Protein AF-Q6VFG9-F1 (afdb_monomer_lite)

Radius of gyration: 22.44 Å; chains: 1; bounding box: 51×30×88 Å

Foldseek 3Di:
DVVVCQDLVNDDDPSNVVVCVLQVVCPDPVLVVLLVVQLVVLVVVQVVLVQVPADPVSDDDDDVVVSVLQSVQQSCCCAALVDHDRCSVVVPDPSSVLSCVVPDLDDPLVVLVVCCVPPVPVCVVVVDDSHDPVSVVVVVCSLVVSLVVCVVVVDDGSHNSNSSVVSVVVVVVVVVVVVVVVVVPDDDDDDD

Secondary structure (DSSP, 8-state):
-TTGGGSGGG--HHHHHHHHHHHGGGGSHHHHHHHHHHHHHHHHHHHHHHHHT--TTS-----HHHHHHHHHHHHHHHHHH-----TTTSTT-HHHHHHHHHH--SHHHHHHHHHHHH-HHHHHHTT--SS-HHHHHHHHHHHHHHHHHHHHHT---SSHHHHHHHHHHHHHHHHHHHHHHHHH--------

Organism: Anopheles gambiae (NCBI:txid7165)

Sequence (192 aa):
DPLFGRALFAMRDTRWRNMRTILSPAFTGIKMRLMFGLITSYCDGAVRTIRSELGADGTAELEMKELFRRFGNDIVATCAFGIEINSFRDRANAFFTLGKELTNLDGVQGLKFLAFSSFPRVMRALRLRLFSAKMTSFFRHVVMDTITQREQRGIVRHDMINLLMQARKQELRFDENENIETNGGGSQKRSV

Structure (mmCIF, N/CA/C/O backbone):
data_AF-Q6VFG9-F1
#
_entry.id   AF-Q6VFG9-F1
#
loop_
_atom_site.group_PDB
_atom_site.id
_atom_site.type_symbol
_atom_site.label_atom_id
_atom_site.label_alt_id
_atom_site.label_comp_id
_atom_site.label_asym_id
_atom_site.label_entity_id
_atom_site.label_seq_id
_atom_site.pdbx_PDB_ins_code
_atom_site.Cartn_x
_atom_site.Cartn_y
_atom_site.Cartn_z
_atom_site.occupancy
_atom_site.B_iso_or_equiv
_atom_site.auth_seq_id
_atom_site.auth_comp_id
_atom_site.auth_asym_id
_atom_site.auth_atom_id
_atom_site.pdbx_PDB_model_num
ATOM 1 N N . ASP A 1 1 ? -20.858 -6.479 1.747 1.00 70.56 1 ASP A N 1
ATOM 2 C CA . ASP A 1 1 ? -19.595 -7.205 1.954 1.00 70.56 1 ASP A CA 1
ATOM 3 C C . ASP A 1 1 ? -19.045 -6.921 3.361 1.00 70.56 1 ASP A C 1
ATOM 5 O O . ASP A 1 1 ? -19.015 -5.748 3.737 1.00 70.56 1 ASP A O 1
ATOM 9 N N . PRO A 1 2 ? -18.699 -7.948 4.166 1.00 75.00 2 PRO A N 1
ATOM 10 C CA . PRO A 1 2 ? -18.237 -7.774 5.549 1.00 75.00 2 PRO A CA 1
ATOM 11 C C . PRO A 1 2 ? -16.910 -7.020 5.699 1.00 75.00 2 PRO A C 1
ATOM 13 O O . PRO A 1 2 ? -16.721 -6.358 6.718 1.00 75.00 2 PRO A O 1
ATOM 16 N N . LEU A 1 3 ? -16.008 -7.109 4.715 1.00 79.88 3 LEU A N 1
ATOM 17 C CA . LEU A 1 3 ? -14.736 -6.387 4.737 1.00 79.88 3 LEU A CA 1
ATOM 18 C C . LEU 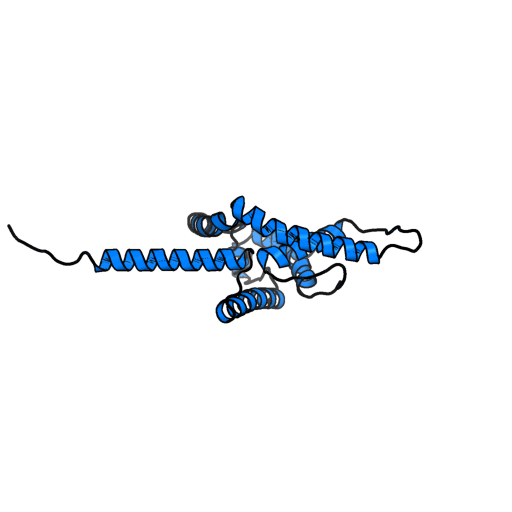A 1 3 ? -14.937 -4.938 4.312 1.00 79.88 3 LEU A C 1
ATOM 20 O O . LEU A 1 3 ? -14.549 -4.027 5.038 1.00 79.88 3 LEU A O 1
ATOM 24 N N . PHE A 1 4 ? -15.614 -4.718 3.181 1.00 80.00 4 PHE A N 1
ATOM 25 C CA . PHE A 1 4 ? -15.843 -3.368 2.661 1.00 80.00 4 PHE A CA 1
ATOM 26 C C . PHE A 1 4 ? -16.600 -2.481 3.656 1.00 80.00 4 PHE A C 1
ATOM 28 O O . PHE A 1 4 ? -16.197 -1.355 3.912 1.00 80.00 4 PHE A O 1
ATOM 35 N N . GLY A 1 5 ? -17.654 -3.002 4.297 1.00 79.31 5 GLY A N 1
ATOM 36 C CA . GLY A 1 5 ? -18.443 -2.242 5.277 1.00 79.31 5 GLY A CA 1
ATOM 37 C C . GLY A 1 5 ? -17.716 -1.927 6.593 1.00 79.31 5 GLY A C 1
ATOM 38 O O . GLY A 1 5 ? -18.258 -1.208 7.433 1.00 79.31 5 GLY A O 1
ATOM 39 N N . ARG A 1 6 ? -16.518 -2.485 6.802 1.00 83.12 6 ARG A N 1
ATOM 40 C CA . ARG A 1 6 ? -15.625 -2.182 7.932 1.00 83.12 6 ARG A CA 1
ATOM 41 C C . ARG A 1 6 ? -14.413 -1.350 7.510 1.00 83.12 6 ARG A C 1
ATOM 43 O O . ARG A 1 6 ? -13.590 -1.037 8.361 1.00 83.12 6 ARG A O 1
ATOM 50 N N . ALA A 1 7 ? -14.289 -0.993 6.233 1.00 84.94 7 ALA A N 1
ATOM 51 C CA . ALA A 1 7 ? -13.253 -0.080 5.777 1.00 84.94 7 ALA A CA 1
ATOM 52 C C . ALA A 1 7 ? -13.565 1.350 6.240 1.00 84.94 7 ALA A C 1
ATOM 54 O O . ALA A 1 7 ? -14.729 1.755 6.266 1.00 84.94 7 ALA A O 1
ATOM 55 N N . LEU A 1 8 ? -12.531 2.124 6.594 1.00 85.56 8 LEU A N 1
ATOM 56 C CA . LEU A 1 8 ? -12.697 3.459 7.184 1.00 85.56 8 LEU A CA 1
ATOM 57 C C . LEU A 1 8 ? -13.582 4.374 6.327 1.00 85.56 8 LEU A C 1
ATOM 59 O O . LEU A 1 8 ? -14.466 5.026 6.859 1.00 85.56 8 LEU A O 1
ATOM 63 N N . PHE A 1 9 ? -13.411 4.371 5.007 1.00 83.50 9 PHE A N 1
ATOM 64 C CA . PHE A 1 9 ? -14.182 5.223 4.096 1.00 83.50 9 PHE A CA 1
ATOM 65 C C . PHE A 1 9 ? -15.664 4.820 3.953 1.00 83.50 9 PHE A C 1
ATOM 67 O O . PHE A 1 9 ? -16.473 5.628 3.511 1.00 83.50 9 PHE A O 1
ATOM 74 N N . ALA A 1 10 ? -16.032 3.584 4.310 1.00 83.06 10 ALA A N 1
ATOM 75 C CA . ALA A 1 10 ? -17.414 3.097 4.262 1.00 83.06 10 ALA A CA 1
ATOM 76 C C . ALA A 1 10 ? -18.121 3.172 5.629 1.00 83.06 10 ALA A C 1
ATOM 78 O O . ALA A 1 10 ? -19.343 3.017 5.706 1.00 83.06 10 ALA A O 1
ATOM 79 N N . MET A 1 11 ? -17.363 3.375 6.712 1.00 86.31 11 MET A N 1
ATOM 80 C CA . MET A 1 11 ? -17.904 3.536 8.060 1.00 86.31 11 MET A CA 1
ATOM 81 C C . MET A 1 11 ? -18.560 4.907 8.243 1.00 86.31 11 MET A C 1
ATOM 83 O O . MET A 1 11 ? -18.230 5.875 7.563 1.00 86.31 11 MET A O 1
ATOM 87 N N . ARG A 1 12 ? -19.502 4.982 9.187 1.00 85.12 12 ARG A N 1
ATOM 88 C CA . ARG A 1 12 ? -20.237 6.203 9.538 1.00 85.12 12 ARG A CA 1
ATOM 89 C C . ARG A 1 12 ? -20.172 6.459 11.043 1.00 85.12 12 ARG A C 1
ATOM 91 O O . ARG A 1 12 ? -19.872 5.547 11.821 1.00 85.12 12 ARG A O 1
ATOM 98 N N . ASP A 1 13 ? -20.447 7.703 11.417 1.00 90.06 13 ASP A N 1
ATOM 99 C CA . ASP A 1 13 ? -20.705 8.144 12.789 1.00 90.06 13 ASP A CA 1
ATOM 100 C C . ASP A 1 13 ? -19.570 7.817 13.782 1.00 90.06 13 ASP A C 1
ATOM 102 O O . ASP A 1 13 ? -18.386 8.029 13.503 1.00 90.06 13 ASP A O 1
ATOM 106 N N . THR A 1 14 ? -19.924 7.314 14.966 1.00 88.19 14 THR A N 1
ATOM 107 C CA . THR A 1 14 ? -19.000 6.964 16.055 1.00 88.19 14 THR A CA 1
ATOM 108 C C . THR A 1 14 ? -17.988 5.901 15.648 1.00 88.19 14 THR A C 1
ATOM 110 O O . THR A 1 14 ? -16.816 6.007 15.992 1.00 88.19 14 THR A O 1
ATOM 113 N N . ARG A 1 15 ? -18.387 4.911 14.842 1.00 85.31 15 ARG A N 1
ATOM 114 C CA . ARG A 1 15 ? -17.471 3.861 14.366 1.00 85.31 15 ARG A CA 1
ATOM 115 C C . ARG A 1 15 ? -16.366 4.426 13.479 1.00 85.31 15 ARG A C 1
ATOM 117 O O . ARG A 1 15 ? -15.210 4.035 13.621 1.00 85.31 15 ARG A O 1
ATOM 124 N N . TRP A 1 16 ? -16.720 5.351 12.587 1.00 90.81 16 TRP A N 1
ATOM 125 C CA . TRP A 1 16 ? -15.738 6.074 11.781 1.00 90.81 16 TRP A CA 1
ATOM 126 C C . TRP A 1 16 ? -14.815 6.915 12.661 1.00 90.81 16 TRP A C 1
ATOM 128 O O . TRP A 1 16 ? -13.599 6.858 12.488 1.00 90.81 16 TRP A O 1
ATOM 138 N N . ARG A 1 17 ? -15.385 7.652 13.625 1.00 87.44 17 ARG A N 1
ATOM 139 C CA . ARG A 1 17 ? -14.624 8.509 14.540 1.00 87.44 17 ARG A CA 1
ATOM 140 C C . ARG A 1 17 ? -13.587 7.704 15.319 1.00 87.44 17 ARG A C 1
ATOM 142 O O . ARG A 1 17 ? -12.416 8.057 15.278 1.00 87.44 17 ARG A O 1
ATOM 149 N N . ASN A 1 18 ? -13.996 6.596 15.935 1.00 85.19 18 ASN A N 1
ATOM 150 C CA . ASN A 1 18 ? -13.110 5.744 16.727 1.00 85.19 18 ASN A CA 1
ATOM 151 C C . ASN A 1 18 ? -11.976 5.177 15.865 1.00 85.19 18 ASN A C 1
ATOM 153 O O . ASN A 1 18 ? -10.806 5.355 16.186 1.00 85.19 18 ASN A O 1
ATOM 157 N N . MET A 1 19 ? -12.302 4.586 14.710 1.00 84.12 19 MET A N 1
ATOM 158 C CA . MET A 1 19 ? -11.280 4.040 13.812 1.00 84.12 19 MET A CA 1
ATOM 159 C C . MET A 1 19 ? -10.325 5.124 13.288 1.00 84.12 19 MET A C 1
ATOM 161 O O . MET A 1 19 ? -9.122 4.895 13.159 1.00 84.12 19 MET A O 1
ATOM 165 N N . ARG A 1 20 ? -10.837 6.326 12.996 1.00 87.25 20 ARG A N 1
ATOM 166 C CA . ARG A 1 20 ? -10.008 7.458 12.577 1.00 87.25 20 ARG A CA 1
ATOM 167 C C . ARG A 1 20 ? -9.047 7.886 13.683 1.00 87.25 20 ARG A C 1
ATOM 169 O O . ARG A 1 20 ? -7.890 8.155 13.370 1.00 87.25 20 ARG A O 1
ATOM 176 N N . THR A 1 21 ? -9.492 7.950 14.935 1.00 84.00 21 THR A N 1
ATOM 177 C CA . THR A 1 21 ? -8.631 8.290 16.078 1.00 84.00 21 THR A CA 1
ATOM 178 C C . THR A 1 21 ? -7.469 7.305 16.208 1.00 84.00 21 THR A C 1
ATOM 180 O O . THR A 1 21 ? -6.336 7.738 16.380 1.00 84.00 21 THR A O 1
ATOM 183 N N . ILE A 1 22 ? -7.720 6.008 16.008 1.00 80.50 22 ILE A N 1
ATOM 184 C CA . ILE A 1 22 ? -6.693 4.952 16.059 1.00 80.50 22 ILE A CA 1
ATOM 185 C C . ILE A 1 22 ? -5.676 5.087 14.919 1.00 80.50 22 ILE A C 1
ATOM 187 O O . ILE A 1 22 ? -4.474 4.922 15.118 1.00 80.50 22 ILE A O 1
ATOM 191 N N . LEU A 1 23 ? -6.146 5.386 13.705 1.00 81.50 23 LEU A N 1
ATOM 192 C CA . LEU A 1 23 ? -5.294 5.448 12.514 1.00 81.50 23 LEU A CA 1
ATOM 193 C C . LEU A 1 23 ? -4.531 6.769 12.368 1.00 81.50 23 LEU A C 1
ATOM 195 O O . LEU A 1 23 ? -3.441 6.778 11.800 1.00 81.50 23 LEU A O 1
ATOM 199 N N . SER A 1 24 ? -5.071 7.886 12.860 1.00 83.94 24 SER A N 1
ATOM 200 C CA . SER A 1 24 ? -4.484 9.222 12.649 1.00 83.94 24 SER A CA 1
ATOM 201 C C . SER A 1 24 ? -3.022 9.346 13.122 1.00 83.94 24 SER A C 1
ATOM 203 O O . SER A 1 24 ? -2.220 9.910 12.373 1.00 83.94 24 SER A O 1
ATOM 205 N N . PRO A 1 25 ? -2.609 8.780 14.278 1.00 78.94 25 PRO A N 1
ATOM 206 C CA . PRO A 1 25 ? -1.214 8.796 14.721 1.00 78.94 25 PRO A CA 1
ATOM 207 C C . PRO A 1 25 ? -0.229 8.160 13.730 1.00 78.94 25 PRO A C 1
ATOM 209 O O . PRO A 1 25 ? 0.933 8.576 13.664 1.00 78.94 25 PRO A O 1
ATOM 212 N N . ALA A 1 26 ? -0.684 7.188 12.929 1.00 77.69 26 ALA A N 1
ATOM 213 C CA . ALA A 1 26 ? 0.147 6.524 11.928 1.00 77.69 26 ALA A CA 1
ATOM 214 C C . ALA A 1 26 ? 0.499 7.438 10.738 1.00 77.69 26 ALA A C 1
ATOM 216 O O . ALA A 1 26 ? 1.531 7.235 10.105 1.00 77.69 26 ALA A O 1
ATOM 217 N N . PHE A 1 27 ? -0.304 8.475 10.479 1.00 81.56 27 PHE A N 1
ATOM 218 C CA . PHE A 1 27 ? -0.145 9.398 9.348 1.00 81.56 27 PHE A CA 1
ATOM 219 C C . PHE A 1 27 ? 0.394 10.780 9.752 1.00 81.56 27 PHE A C 1
ATOM 221 O O . PHE A 1 27 ? 0.293 11.744 8.995 1.00 81.56 27 PHE A O 1
ATOM 228 N N . THR A 1 28 ? 0.985 10.909 10.943 1.00 87.06 28 THR A N 1
ATOM 229 C CA . THR A 1 28 ? 1.656 12.157 11.348 1.00 87.06 28 THR A CA 1
ATOM 230 C C . THR A 1 28 ? 2.896 12.423 10.491 1.00 87.06 28 THR A C 1
ATOM 232 O O . THR A 1 28 ? 3.547 11.491 10.017 1.00 87.06 28 THR A O 1
ATOM 235 N N . GLY A 1 29 ? 3.284 13.694 1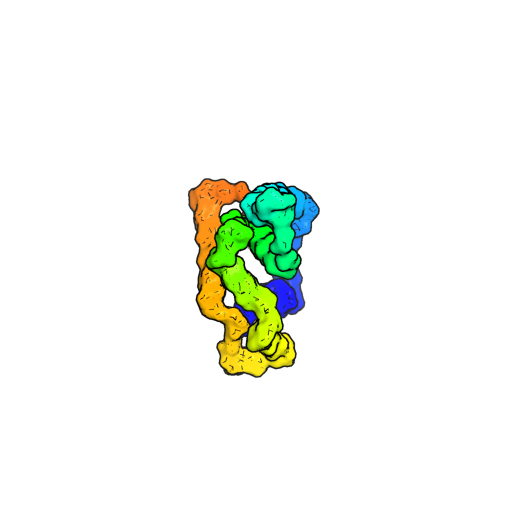0.332 1.00 88.00 29 GLY A N 1
ATOM 236 C CA . GLY A 1 29 ? 4.427 14.074 9.488 1.00 88.00 29 GLY A CA 1
ATOM 237 C C . GLY A 1 29 ? 5.738 13.363 9.854 1.00 88.00 29 GLY A C 1
ATOM 238 O O . GLY A 1 29 ? 6.500 12.973 8.973 1.00 88.00 29 GLY A O 1
ATOM 239 N N . ILE A 1 30 ? 5.972 13.106 11.147 1.00 86.75 30 ILE A N 1
ATOM 240 C CA . ILE A 1 30 ? 7.139 12.342 11.613 1.00 86.75 30 ILE A CA 1
ATOM 241 C C . ILE A 1 30 ? 7.073 10.890 11.123 1.00 86.75 30 ILE A C 1
ATOM 243 O O . ILE A 1 30 ? 8.065 10.382 10.605 1.00 86.75 30 ILE A O 1
ATOM 247 N N . LYS A 1 31 ? 5.922 10.219 11.257 1.00 85.75 31 LYS A N 1
ATOM 248 C CA . LYS A 1 31 ? 5.758 8.827 10.810 1.00 85.75 31 LYS A CA 1
ATOM 249 C C . LYS A 1 31 ? 5.832 8.712 9.287 1.00 85.75 31 LYS A C 1
ATOM 251 O O . LYS A 1 31 ? 6.522 7.827 8.791 1.00 85.75 31 LYS A O 1
ATOM 256 N N . MET A 1 32 ? 5.243 9.662 8.561 1.00 88.69 32 MET A N 1
ATOM 257 C CA . MET A 1 32 ? 5.359 9.745 7.100 1.00 88.69 32 MET A CA 1
ATOM 258 C C . MET A 1 32 ? 6.812 9.918 6.646 1.00 88.69 32 MET A C 1
ATOM 260 O O . MET A 1 32 ? 7.241 9.262 5.701 1.00 88.69 32 MET A O 1
ATOM 264 N N . ARG A 1 33 ? 7.609 10.730 7.352 1.00 88.19 33 ARG A N 1
ATOM 265 C CA . ARG A 1 33 ? 9.045 10.872 7.071 1.00 88.19 33 ARG A CA 1
ATOM 266 C C . ARG A 1 33 ? 9.829 9.582 7.325 1.00 88.19 33 ARG A C 1
ATOM 268 O O . ARG A 1 33 ? 10.763 9.299 6.586 1.00 88.19 33 ARG A O 1
ATOM 275 N N . LEU A 1 34 ? 9.455 8.783 8.325 1.00 85.50 34 LEU A N 1
ATOM 276 C CA . LEU A 1 34 ? 10.066 7.461 8.524 1.00 85.50 34 LEU A CA 1
ATOM 277 C C . LEU A 1 34 ? 9.715 6.503 7.374 1.00 85.50 34 LEU A C 1
ATOM 279 O O . LEU A 1 34 ? 10.584 5.787 6.884 1.00 85.50 34 LEU A O 1
ATOM 283 N N . MET A 1 35 ? 8.464 6.531 6.904 1.00 87.81 35 MET A N 1
ATOM 284 C CA . MET A 1 35 ? 8.020 5.730 5.757 1.00 87.81 35 MET A CA 1
ATOM 285 C C . MET A 1 35 ? 8.678 6.171 4.443 1.00 87.81 35 MET A C 1
ATOM 287 O O . MET A 1 35 ? 8.891 5.337 3.567 1.00 87.81 35 MET A O 1
ATOM 291 N N . PHE A 1 36 ? 9.050 7.448 4.312 1.00 90.56 36 PHE A N 1
ATOM 292 C CA . PHE A 1 36 ? 9.734 7.978 3.131 1.00 90.56 36 PHE A CA 1
ATOM 293 C C . PHE A 1 36 ? 11.031 7.224 2.810 1.00 90.56 36 PHE A C 1
ATOM 295 O O . PHE A 1 36 ? 11.300 6.964 1.643 1.00 90.56 36 PHE A O 1
ATOM 302 N N . GLY A 1 37 ? 11.788 6.781 3.822 1.00 89.94 37 GLY A N 1
ATOM 303 C CA . GLY A 1 37 ? 12.985 5.962 3.599 1.00 89.94 37 GLY A CA 1
ATOM 304 C C . GLY A 1 37 ? 12.684 4.650 2.863 1.00 89.94 37 GLY A C 1
ATOM 305 O O . GLY A 1 37 ? 13.442 4.247 1.981 1.00 89.94 37 GLY A O 1
ATOM 306 N N . LEU A 1 38 ? 11.541 4.023 3.162 1.00 89.88 38 LEU A N 1
ATOM 307 C CA . LEU A 1 38 ? 11.086 2.816 2.468 1.00 89.88 38 LEU A CA 1
ATOM 308 C C . LEU A 1 38 ? 10.711 3.110 1.010 1.00 89.88 38 LEU A C 1
ATOM 310 O O . LEU A 1 38 ? 11.037 2.327 0.120 1.00 89.88 38 LEU A O 1
ATOM 314 N N . ILE A 1 39 ? 10.054 4.248 0.770 1.00 91.69 39 ILE A N 1
ATOM 315 C CA . ILE A 1 39 ? 9.659 4.688 -0.574 1.00 91.69 39 ILE A CA 1
ATOM 316 C C . ILE A 1 39 ? 10.901 4.946 -1.426 1.00 91.69 39 ILE A C 1
ATOM 318 O O . ILE A 1 39 ? 10.994 4.421 -2.530 1.00 91.69 39 ILE A O 1
ATOM 322 N N . THR A 1 40 ? 11.878 5.693 -0.910 1.00 92.38 40 THR A N 1
ATOM 323 C CA . THR A 1 40 ? 13.121 5.996 -1.634 1.00 92.38 40 THR A CA 1
ATOM 324 C C . THR A 1 40 ? 13.898 4.727 -1.971 1.00 92.38 40 THR A C 1
ATOM 326 O O . THR A 1 40 ? 14.295 4.543 -3.118 1.00 92.38 40 THR A O 1
ATOM 329 N N . SER A 1 41 ? 14.037 3.807 -1.011 1.00 90.06 41 SER A N 1
ATOM 330 C CA . SER A 1 41 ? 14.705 2.522 -1.245 1.00 90.06 41 SER A CA 1
ATOM 331 C C . SER A 1 41 ? 14.027 1.706 -2.353 1.00 90.06 41 SER A C 1
ATOM 333 O O . SER A 1 41 ? 14.703 1.154 -3.227 1.00 90.06 41 SER A O 1
ATOM 335 N N . TYR A 1 42 ? 12.690 1.680 -2.365 1.00 91.44 42 TYR A N 1
ATOM 336 C CA . TYR A 1 42 ? 11.931 1.062 -3.447 1.00 91.44 42 TYR A CA 1
ATOM 337 C C . TYR A 1 42 ? 12.164 1.773 -4.788 1.00 91.44 42 TYR A C 1
ATOM 339 O O . TYR A 1 42 ? 12.454 1.104 -5.781 1.00 91.44 42 TYR A O 1
ATOM 347 N N . CYS A 1 43 ? 12.096 3.109 -4.825 1.00 91.94 43 CYS A N 1
ATOM 348 C CA . CYS A 1 43 ? 12.338 3.902 -6.031 1.00 91.94 43 CYS A CA 1
ATOM 349 C C . CYS A 1 43 ? 13.711 3.599 -6.646 1.00 91.94 43 CYS A C 1
ATOM 351 O O . CYS A 1 43 ? 13.796 3.376 -7.852 1.00 91.94 43 CYS A O 1
ATOM 353 N N . ASP A 1 44 ? 14.766 3.500 -5.835 1.00 91.88 44 ASP A N 1
ATOM 354 C CA . ASP A 1 44 ? 16.108 3.151 -6.315 1.00 91.88 44 ASP A CA 1
ATOM 355 C C . ASP A 1 44 ? 16.149 1.746 -6.941 1.00 91.88 44 ASP A C 1
ATOM 357 O O . ASP A 1 44 ? 16.824 1.504 -7.946 1.00 91.88 44 ASP A O 1
ATOM 361 N N . GLY A 1 45 ? 15.427 0.782 -6.361 1.00 90.06 45 GLY A N 1
ATOM 362 C CA . GLY A 1 45 ? 15.257 -0.558 -6.930 1.00 90.06 45 GLY A CA 1
ATOM 363 C C . GLY A 1 45 ? 14.472 -0.556 -8.247 1.00 90.06 45 GLY A C 1
ATOM 364 O O . GLY A 1 45 ? 14.891 -1.188 -9.222 1.00 90.06 45 GLY A O 1
ATOM 365 N N . ALA A 1 46 ? 13.366 0.185 -8.294 1.00 90.12 46 ALA A N 1
ATOM 366 C CA . ALA A 1 46 ? 12.510 0.313 -9.468 1.00 90.12 46 ALA A CA 1
ATOM 367 C C . ALA A 1 46 ? 13.254 0.975 -10.635 1.00 90.12 46 ALA A C 1
ATOM 369 O O . ALA A 1 46 ? 13.287 0.417 -11.728 1.00 90.12 46 ALA A O 1
ATOM 370 N N . VAL A 1 47 ? 13.939 2.098 -10.394 1.00 91.25 47 VAL A N 1
ATOM 371 C CA . VAL A 1 47 ? 14.731 2.804 -11.414 1.00 91.25 47 VAL A CA 1
ATOM 372 C C . VAL A 1 47 ? 15.841 1.914 -11.964 1.00 91.25 47 VAL A C 1
ATOM 374 O O . VAL A 1 47 ? 16.036 1.873 -13.176 1.00 91.25 47 VAL A O 1
ATOM 377 N N . ARG A 1 48 ? 16.547 1.159 -11.111 1.00 91.44 48 ARG A N 1
ATOM 378 C CA . ARG A 1 48 ? 17.555 0.188 -11.574 1.00 91.44 48 ARG A CA 1
ATOM 379 C C . ARG A 1 48 ? 16.951 -0.890 -12.471 1.00 91.44 48 ARG A C 1
ATOM 381 O O . ARG A 1 48 ? 17.545 -1.221 -13.490 1.00 91.44 48 ARG A O 1
ATOM 388 N N . THR A 1 49 ? 15.774 -1.397 -12.113 1.00 89.56 49 THR A N 1
ATOM 389 C CA . THR A 1 49 ? 15.077 -2.429 -12.896 1.00 89.56 49 THR A CA 1
ATOM 390 C C . THR A 1 49 ? 14.633 -1.879 -14.251 1.00 89.56 49 THR A C 1
ATOM 392 O O . THR A 1 49 ? 14.927 -2.476 -15.278 1.00 89.56 49 THR A O 1
ATOM 395 N N . ILE A 1 50 ? 14.018 -0.696 -14.274 1.00 89.19 50 ILE A N 1
ATOM 396 C CA . ILE A 1 50 ? 13.586 -0.042 -15.517 1.00 89.19 50 ILE A CA 1
ATOM 397 C C . ILE A 1 50 ? 14.792 0.254 -16.417 1.00 89.19 50 ILE A C 1
ATOM 399 O O . ILE A 1 50 ? 14.749 -0.015 -17.611 1.00 89.19 50 ILE A O 1
ATOM 403 N N . ARG A 1 51 ? 15.904 0.740 -15.847 1.00 89.69 51 ARG A N 1
ATOM 404 C CA . ARG A 1 51 ? 17.144 0.970 -16.604 1.00 89.69 51 ARG A CA 1
ATOM 405 C C . ARG A 1 51 ? 17.729 -0.310 -17.195 1.00 89.69 51 ARG A C 1
ATOM 407 O O . ARG A 1 51 ? 18.320 -0.252 -18.263 1.00 89.69 51 ARG A O 1
ATOM 414 N N . SER A 1 52 ? 17.574 -1.451 -16.523 1.00 88.38 52 SER A N 1
ATOM 415 C CA . SER A 1 52 ? 18.039 -2.737 -17.058 1.00 88.38 52 SER A CA 1
ATOM 416 C C . SER A 1 52 ? 17.199 -3.260 -18.227 1.00 88.38 52 SER A C 1
ATOM 418 O O . SER A 1 52 ? 17.650 -4.156 -18.929 1.00 88.38 52 SER A O 1
ATOM 420 N N . GLU A 1 53 ? 16.009 -2.695 -18.450 1.00 85.19 53 GLU A N 1
ATOM 421 C CA . GLU A 1 53 ? 15.129 -3.029 -19.577 1.00 85.19 53 GLU A CA 1
ATOM 422 C C . GLU A 1 53 ? 15.285 -2.055 -20.765 1.00 85.19 53 GLU A C 1
ATOM 424 O O . GLU A 1 53 ? 14.535 -2.156 -21.734 1.00 85.19 53 GLU A O 1
ATOM 429 N N . LEU A 1 54 ? 16.241 -1.114 -20.712 1.00 88.06 54 LEU A N 1
ATOM 430 C CA . LEU A 1 54 ? 16.534 -0.210 -21.829 1.00 88.06 54 LEU A CA 1
ATOM 431 C C . LEU A 1 54 ? 17.068 -0.988 -23.043 1.00 88.06 54 LEU A C 1
ATOM 433 O O . LEU A 1 54 ? 17.859 -1.922 -22.901 1.00 88.06 54 LEU A O 1
ATOM 437 N N . GLY A 1 55 ? 16.647 -0.575 -24.238 1.00 85.12 55 GLY A N 1
ATOM 438 C CA . GLY A 1 55 ? 17.133 -1.097 -25.511 1.00 85.12 55 GLY A CA 1
ATOM 439 C C . GLY A 1 55 ? 18.603 -0.762 -25.776 1.00 85.12 55 GLY A C 1
ATOM 440 O O . GLY A 1 55 ? 19.246 -0.017 -25.036 1.00 85.12 55 GLY A O 1
ATOM 441 N N . ALA A 1 56 ? 19.148 -1.309 -26.866 1.00 82.38 56 ALA A N 1
ATOM 442 C CA . ALA A 1 56 ? 20.547 -1.103 -27.261 1.00 82.38 56 ALA A CA 1
ATOM 443 C C . ALA A 1 56 ? 20.893 0.371 -27.560 1.00 82.38 56 ALA A C 1
ATOM 445 O O . ALA A 1 56 ? 22.046 0.775 -27.446 1.00 82.38 56 ALA A O 1
ATOM 446 N N . ASP A 1 57 ? 19.891 1.167 -27.921 1.00 88.50 57 ASP A N 1
ATOM 447 C CA . ASP A 1 57 ? 19.947 2.614 -28.137 1.00 88.50 57 ASP A CA 1
ATOM 448 C C . ASP A 1 57 ? 19.770 3.429 -26.840 1.00 88.50 57 ASP A C 1
ATOM 450 O O . ASP A 1 57 ? 19.803 4.659 -26.863 1.00 88.50 57 ASP A O 1
ATOM 454 N N . GLY A 1 58 ? 19.584 2.758 -25.700 1.00 87.38 58 GLY A N 1
ATOM 455 C CA . GLY A 1 58 ? 19.345 3.389 -24.409 1.00 87.38 58 GLY A CA 1
ATOM 456 C C . GLY A 1 58 ? 17.931 3.943 -24.244 1.00 87.38 58 GLY A C 1
ATOM 457 O O . GLY A 1 58 ? 17.723 4.763 -23.347 1.00 87.38 58 GLY A O 1
ATOM 458 N N . THR A 1 59 ? 16.964 3.524 -25.070 1.00 87.75 59 THR A N 1
ATOM 459 C CA . THR A 1 59 ? 15.563 3.958 -24.966 1.00 87.75 59 THR A CA 1
ATOM 460 C C . THR A 1 59 ? 14.632 2.804 -24.585 1.00 87.75 59 THR A C 1
ATOM 462 O O . THR A 1 59 ? 14.959 1.630 -24.748 1.00 87.75 59 THR A O 1
ATOM 465 N N . ALA A 1 60 ? 13.476 3.124 -24.003 1.00 86.44 60 ALA A N 1
ATOM 466 C CA . ALA A 1 60 ? 12.406 2.162 -23.753 1.00 86.44 60 ALA A CA 1
ATOM 467 C C . ALA A 1 60 ? 11.050 2.861 -23.840 1.00 86.44 60 ALA A C 1
ATOM 469 O O . ALA A 1 60 ? 10.868 3.955 -23.302 1.00 86.44 60 ALA A O 1
ATOM 470 N N . GLU A 1 61 ? 10.087 2.206 -24.481 1.00 88.69 61 GLU A N 1
ATOM 471 C CA . GLU A 1 61 ? 8.693 2.632 -24.464 1.00 88.69 61 GLU A CA 1
ATOM 472 C C . GLU A 1 61 ? 8.002 2.053 -23.224 1.00 88.69 61 GLU A C 1
ATOM 474 O O . GLU A 1 61 ? 8.021 0.843 -22.987 1.00 88.69 61 GLU A O 1
ATOM 479 N N . LEU A 1 62 ? 7.410 2.924 -22.405 1.00 88.94 62 LEU A N 1
ATOM 480 C CA . LEU A 1 62 ? 6.775 2.544 -21.147 1.00 88.94 62 LEU A CA 1
ATOM 481 C C . LEU A 1 62 ? 5.310 2.971 -21.146 1.00 88.94 62 LEU A C 1
ATOM 483 O O . LEU A 1 62 ? 4.983 4.147 -21.301 1.00 88.94 62 LEU A O 1
ATOM 487 N N . GLU A 1 63 ? 4.419 2.013 -20.899 1.00 91.75 63 GLU A N 1
ATOM 488 C CA . GLU A 1 63 ? 3.004 2.303 -20.687 1.00 91.75 63 GLU A CA 1
ATOM 489 C C . GLU A 1 63 ? 2.820 2.904 -19.285 1.00 91.75 63 GLU A C 1
ATOM 491 O O . GLU A 1 63 ? 2.981 2.231 -18.260 1.00 91.75 63 GLU A O 1
ATOM 496 N N . MET A 1 64 ? 2.520 4.202 -19.240 1.00 92.19 64 MET A N 1
ATOM 497 C CA . MET A 1 64 ? 2.542 4.982 -18.002 1.00 92.19 64 MET A CA 1
ATOM 498 C C . MET A 1 64 ? 1.484 4.535 -16.987 1.00 92.19 64 MET A C 1
ATOM 500 O O . MET A 1 64 ? 1.752 4.560 -15.783 1.00 92.19 64 MET A O 1
ATOM 504 N N . LYS A 1 65 ? 0.298 4.092 -17.426 1.00 90.56 65 LYS A N 1
ATOM 505 C CA . LYS A 1 65 ? -0.760 3.608 -16.527 1.00 90.56 65 LYS A CA 1
ATOM 506 C C . LYS A 1 65 ? -0.304 2.348 -15.797 1.00 90.56 65 LYS A C 1
ATOM 508 O O . LYS A 1 65 ? -0.450 2.269 -14.580 1.00 90.56 65 LYS A O 1
ATOM 513 N N . GLU A 1 66 ? 0.276 1.382 -16.498 1.00 88.88 66 GLU A N 1
ATOM 514 C CA . GLU A 1 66 ? 0.802 0.145 -15.929 1.00 88.88 66 GLU A CA 1
ATOM 515 C C . GLU A 1 66 ? 2.014 0.413 -15.039 1.00 88.88 66 GLU A C 1
ATOM 517 O O . GLU A 1 66 ? 2.103 -0.165 -13.952 1.00 88.88 66 GLU A O 1
ATOM 522 N N . LEU A 1 67 ? 2.901 1.324 -15.451 1.00 91.44 67 LEU A N 1
ATOM 523 C CA . LEU A 1 67 ? 4.050 1.741 -14.653 1.00 91.44 67 LEU A CA 1
ATOM 524 C C . LEU A 1 67 ? 3.605 2.292 -13.298 1.00 91.44 67 LEU A C 1
ATOM 526 O O . LEU A 1 67 ? 4.026 1.782 -12.257 1.00 91.44 67 LEU A O 1
ATOM 530 N N . PHE A 1 68 ? 2.705 3.279 -13.287 1.00 91.56 68 PHE A N 1
ATOM 531 C CA . PHE A 1 68 ? 2.221 3.864 -12.036 1.00 91.56 68 PHE A CA 1
ATOM 532 C C . PHE A 1 68 ? 1.340 2.904 -11.234 1.00 91.56 68 PHE A C 1
ATOM 534 O O . PHE A 1 68 ? 1.349 2.951 -10.003 1.00 91.56 68 PHE A O 1
ATOM 541 N N . ARG A 1 69 ? 0.632 1.981 -11.897 1.00 91.38 69 ARG A N 1
ATOM 542 C CA . ARG A 1 69 ? -0.129 0.923 -11.222 1.00 91.38 69 ARG A CA 1
ATOM 543 C C . ARG A 1 69 ? 0.788 -0.042 -10.467 1.00 91.38 69 ARG A C 1
ATOM 545 O O . ARG A 1 69 ? 0.468 -0.405 -9.337 1.00 91.38 69 ARG A O 1
ATOM 552 N N . ARG A 1 70 ? 1.920 -0.446 -11.060 1.00 91.88 70 ARG A N 1
ATOM 553 C CA . ARG A 1 70 ? 2.957 -1.273 -10.403 1.00 91.88 70 ARG A CA 1
ATOM 554 C C . ARG A 1 70 ? 3.624 -0.517 -9.267 1.00 91.88 70 ARG A C 1
ATOM 556 O O . ARG A 1 70 ? 3.657 -1.006 -8.143 1.00 91.88 70 ARG A O 1
ATOM 563 N N . PHE A 1 71 ? 4.051 0.706 -9.552 1.00 92.62 71 PHE A N 1
ATOM 564 C CA . PHE A 1 71 ? 4.693 1.588 -8.589 1.00 92.62 71 PHE A CA 1
ATOM 565 C C . PHE A 1 71 ? 3.835 1.813 -7.335 1.00 92.62 71 PHE A C 1
ATOM 567 O O . PHE A 1 71 ? 4.282 1.571 -6.216 1.00 92.62 71 PHE A O 1
ATOM 574 N N . GLY A 1 72 ? 2.573 2.221 -7.511 1.00 93.00 72 GLY A N 1
ATOM 575 C CA . GLY A 1 72 ? 1.660 2.468 -6.396 1.00 93.00 72 GLY A CA 1
ATOM 576 C C . GLY A 1 72 ? 1.368 1.208 -5.580 1.00 93.00 72 GLY A C 1
ATOM 577 O O . GLY A 1 72 ? 1.344 1.262 -4.351 1.00 93.00 72 GLY A O 1
ATOM 578 N N . ASN A 1 73 ? 1.201 0.063 -6.249 1.00 93.69 73 ASN A N 1
ATOM 579 C CA . ASN A 1 73 ? 0.996 -1.220 -5.582 1.00 93.69 73 ASN A CA 1
ATOM 580 C C . ASN A 1 73 ? 2.174 -1.598 -4.676 1.00 93.69 73 ASN A C 1
ATOM 582 O O . ASN A 1 73 ? 1.958 -1.978 -3.528 1.00 93.69 73 ASN A O 1
ATOM 586 N N . ASP A 1 74 ? 3.404 -1.485 -5.168 1.00 93.88 74 ASP A N 1
ATOM 587 C CA . ASP A 1 74 ? 4.590 -1.917 -4.426 1.00 93.88 74 ASP A CA 1
ATOM 588 C C . ASP A 1 74 ? 4.944 -0.958 -3.287 1.00 93.88 74 ASP A C 1
ATOM 590 O O . ASP A 1 74 ? 5.369 -1.402 -2.216 1.00 93.88 74 ASP A O 1
ATOM 594 N N . ILE A 1 75 ? 4.703 0.347 -3.472 1.00 93.50 75 ILE A N 1
ATOM 595 C CA . ILE A 1 75 ? 4.776 1.318 -2.376 1.00 93.50 75 ILE A CA 1
ATOM 596 C C . ILE A 1 75 ? 3.798 0.922 -1.278 1.00 93.50 75 ILE A C 1
ATOM 598 O O . ILE A 1 75 ? 4.182 0.865 -0.113 1.00 93.50 75 ILE A O 1
ATOM 602 N N . VAL A 1 76 ? 2.549 0.600 -1.621 1.00 92.81 76 VAL A N 1
ATOM 603 C CA . VAL A 1 76 ? 1.567 0.144 -0.630 1.00 92.81 76 VAL A CA 1
ATOM 604 C C . VAL A 1 76 ? 2.003 -1.180 0.004 1.00 92.81 76 VAL A C 1
ATOM 606 O O . VAL A 1 76 ? 1.931 -1.308 1.225 1.00 92.81 76 VAL A O 1
ATOM 609 N N . ALA A 1 77 ? 2.512 -2.144 -0.766 1.00 93.00 77 ALA A N 1
ATOM 610 C CA . ALA A 1 77 ? 3.035 -3.405 -0.235 1.00 93.00 77 ALA A CA 1
ATOM 611 C C . ALA A 1 77 ? 4.133 -3.166 0.813 1.00 93.00 77 ALA A C 1
ATOM 613 O O . ALA A 1 77 ? 4.082 -3.702 1.922 1.00 93.00 77 ALA A O 1
ATOM 614 N N . THR A 1 78 ? 5.069 -2.274 0.503 1.00 91.94 78 THR A N 1
ATOM 615 C CA . THR A 1 78 ? 6.210 -1.955 1.361 1.00 91.94 78 THR A CA 1
ATOM 616 C C . THR A 1 78 ? 5.795 -1.147 2.589 1.00 91.94 78 THR A C 1
ATOM 618 O O . THR A 1 78 ? 6.168 -1.473 3.715 1.00 91.94 78 THR A O 1
ATOM 621 N N . CYS A 1 79 ? 5.026 -0.081 2.391 1.00 91.19 79 CYS A N 1
ATOM 622 C CA . CYS A 1 79 ? 4.699 0.892 3.427 1.00 91.19 79 CY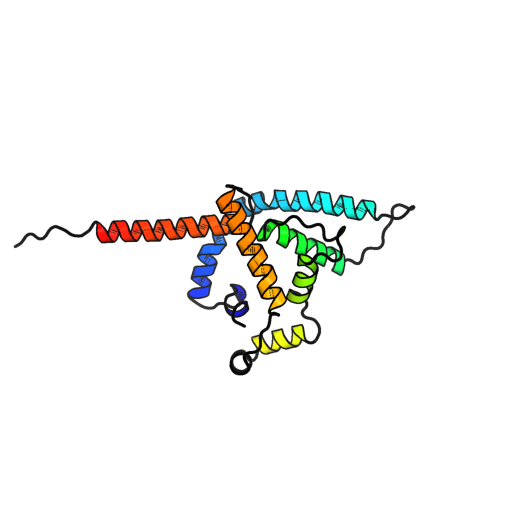S A CA 1
ATOM 623 C C . CYS A 1 79 ? 3.524 0.470 4.310 1.00 91.19 79 CYS A C 1
ATOM 625 O O . CYS A 1 79 ? 3.482 0.843 5.482 1.00 91.19 79 CYS A O 1
ATOM 627 N N . ALA A 1 80 ? 2.557 -0.274 3.771 1.00 89.19 80 ALA A N 1
ATOM 628 C CA . ALA A 1 80 ? 1.393 -0.722 4.527 1.00 89.19 80 ALA A CA 1
ATOM 629 C C . ALA A 1 80 ? 1.579 -2.140 5.067 1.00 89.19 80 ALA A C 1
ATOM 631 O O . ALA A 1 80 ? 1.293 -2.374 6.238 1.00 89.19 80 ALA A O 1
ATOM 632 N N . PHE A 1 81 ? 2.084 -3.060 4.242 1.00 89.88 81 PHE A N 1
ATOM 633 C CA . PHE A 1 81 ? 2.201 -4.479 4.594 1.00 89.88 81 PHE A CA 1
ATOM 634 C C . PHE A 1 81 ? 3.618 -4.891 5.006 1.00 89.88 81 PHE A C 1
ATOM 636 O O . PHE A 1 81 ? 3.811 -5.993 5.506 1.00 89.88 81 PHE A O 1
ATOM 643 N N . GLY A 1 82 ? 4.615 -4.017 4.834 1.00 88.69 82 GLY A N 1
ATOM 644 C CA . GLY A 1 82 ? 6.002 -4.331 5.164 1.00 88.69 82 GLY A CA 1
ATOM 645 C C . GLY A 1 82 ? 6.603 -5.435 4.296 1.00 88.69 82 GLY A C 1
ATOM 646 O O . GLY A 1 82 ? 7.527 -6.107 4.749 1.00 88.69 82 GLY A O 1
ATOM 647 N N . ILE A 1 83 ? 6.066 -5.639 3.090 1.00 89.25 83 ILE A N 1
ATOM 648 C CA . ILE A 1 83 ? 6.548 -6.627 2.126 1.00 89.25 83 ILE A CA 1
ATOM 649 C C . ILE A 1 83 ? 7.311 -5.897 1.030 1.00 89.25 83 ILE A C 1
ATOM 651 O O . ILE A 1 83 ? 6.768 -5.010 0.376 1.00 89.25 83 ILE A O 1
ATOM 655 N N . GLU A 1 84 ? 8.553 -6.305 0.804 1.00 86.62 84 GLU A N 1
ATOM 656 C CA . GLU A 1 84 ? 9.344 -5.831 -0.326 1.00 86.62 84 GLU A CA 1
ATOM 657 C C . GLU A 1 84 ? 9.014 -6.664 -1.560 1.00 86.62 84 GLU A C 1
ATOM 659 O O . GLU A 1 84 ? 9.215 -7.877 -1.591 1.00 86.62 84 GLU A O 1
ATOM 664 N N . ILE A 1 85 ? 8.469 -5.998 -2.573 1.00 89.06 85 ILE A N 1
ATOM 665 C CA . ILE A 1 85 ? 8.094 -6.605 -3.847 1.00 89.06 85 ILE A CA 1
ATOM 666 C C . ILE A 1 85 ? 8.631 -5.705 -4.949 1.00 89.06 85 ILE A C 1
ATOM 668 O O . ILE A 1 85 ? 8.623 -4.482 -4.821 1.00 89.06 85 ILE A O 1
ATOM 672 N N . ASN A 1 86 ? 9.100 -6.314 -6.032 1.00 87.88 86 ASN A N 1
ATOM 673 C CA . ASN A 1 86 ? 9.462 -5.601 -7.245 1.00 87.88 86 ASN A CA 1
ATOM 674 C C . ASN A 1 86 ? 8.597 -6.124 -8.392 1.00 87.88 86 ASN A C 1
ATOM 676 O O . ASN A 1 86 ? 8.947 -7.103 -9.055 1.00 87.88 86 ASN A O 1
ATOM 680 N N . SER A 1 87 ? 7.466 -5.458 -8.615 1.00 90.00 87 SER A N 1
ATOM 681 C CA . SER A 1 87 ? 6.517 -5.799 -9.672 1.00 90.00 87 SER A CA 1
ATOM 682 C C . SER A 1 87 ? 7.026 -5.473 -11.073 1.00 90.00 87 SER A C 1
ATOM 684 O O . SER A 1 87 ? 6.414 -5.919 -12.041 1.00 90.00 87 SER A O 1
ATOM 686 N N . PHE A 1 88 ? 8.105 -4.700 -11.222 1.00 87.00 88 PHE A N 1
ATOM 687 C CA . PHE A 1 88 ? 8.737 -4.487 -12.527 1.00 87.00 88 PHE A CA 1
ATOM 688 C C . PHE A 1 88 ? 9.508 -5.734 -12.961 1.00 87.00 88 PHE A C 1
ATOM 690 O O . PHE A 1 88 ? 9.337 -6.193 -14.087 1.00 87.00 88 PHE A O 1
ATOM 697 N N . ARG A 1 89 ? 10.260 -6.337 -12.030 1.00 87.12 89 ARG A N 1
ATOM 698 C CA . ARG A 1 89 ? 11.018 -7.572 -12.264 1.00 87.12 89 ARG A CA 1
ATOM 699 C C . ARG A 1 89 ? 10.123 -8.813 -12.281 1.00 87.12 89 ARG A C 1
ATOM 701 O O . ARG A 1 89 ? 10.184 -9.597 -13.220 1.00 87.12 89 ARG A O 1
ATOM 708 N N . ASP A 1 90 ? 9.307 -9.007 -11.245 1.00 87.81 90 ASP A N 1
ATOM 709 C CA . ASP A 1 90 ? 8.341 -10.109 -11.183 1.00 87.81 90 ASP A CA 1
ATOM 710 C C . ASP A 1 90 ? 6.955 -9.605 -11.583 1.00 87.81 90 ASP A C 1
ATOM 712 O O . ASP A 1 90 ? 6.159 -9.124 -10.764 1.00 87.81 90 ASP A O 1
ATOM 716 N N . ARG A 1 91 ? 6.660 -9.716 -12.881 1.00 84.25 91 ARG A N 1
ATOM 717 C CA . ARG A 1 91 ? 5.445 -9.134 -13.448 1.00 84.25 91 ARG A CA 1
ATOM 718 C C . ARG A 1 91 ? 4.157 -9.838 -13.016 1.00 84.25 91 ARG A C 1
ATOM 720 O O . ARG A 1 91 ? 3.101 -9.205 -13.123 1.00 84.25 91 ARG A O 1
ATOM 727 N N . ALA A 1 92 ? 4.245 -11.084 -12.541 1.00 87.50 92 ALA A N 1
ATOM 728 C CA . ALA A 1 92 ? 3.118 -11.959 -12.211 1.00 87.50 92 ALA A CA 1
ATOM 729 C C . ALA A 1 92 ? 2.980 -12.230 -10.702 1.00 87.50 92 ALA A C 1
ATOM 731 O O . ALA A 1 92 ? 2.255 -13.143 -10.299 1.00 87.50 92 ALA A O 1
ATOM 732 N N . ASN A 1 93 ? 3.633 -11.427 -9.857 1.00 90.69 93 ASN A N 1
ATOM 733 C CA . ASN A 1 93 ? 3.551 -11.610 -8.416 1.00 90.69 93 ASN A CA 1
ATOM 734 C C . ASN A 1 93 ? 2.093 -11.565 -7.908 1.00 90.69 93 ASN A C 1
ATOM 736 O O . ASN A 1 93 ? 1.230 -10.823 -8.402 1.00 90.69 93 ASN A O 1
ATOM 740 N N . ALA A 1 94 ? 1.811 -12.396 -6.902 1.00 90.62 94 ALA A N 1
ATOM 741 C CA . ALA A 1 94 ? 0.456 -12.598 -6.395 1.00 90.62 94 ALA A CA 1
ATOM 742 C C . ALA A 1 94 ? -0.140 -11.320 -5.789 1.00 90.62 94 ALA A C 1
ATOM 744 O O . ALA A 1 94 ? -1.329 -11.055 -5.971 1.00 90.62 94 ALA A O 1
ATOM 745 N N . PHE A 1 95 ? 0.684 -10.513 -5.113 1.00 92.12 95 PHE A N 1
ATOM 746 C CA . PHE A 1 95 ? 0.239 -9.274 -4.480 1.00 92.12 95 PHE A CA 1
ATOM 747 C C . PHE A 1 95 ? -0.268 -8.276 -5.522 1.00 92.12 95 PHE A C 1
ATOM 749 O O . PHE A 1 95 ? -1.374 -7.763 -5.389 1.00 92.12 95 PHE A O 1
ATOM 756 N N . PHE A 1 96 ? 0.486 -8.061 -6.600 1.00 92.19 96 PHE A N 1
ATOM 757 C CA . PHE A 1 96 ? 0.103 -7.177 -7.694 1.00 92.19 96 PHE A CA 1
ATOM 758 C C . PHE A 1 96 ? -1.096 -7.698 -8.480 1.00 92.19 96 PHE A C 1
ATOM 760 O O . PHE A 1 96 ? -1.983 -6.925 -8.841 1.00 92.19 96 PHE A O 1
ATOM 767 N N . THR A 1 97 ? -1.151 -9.005 -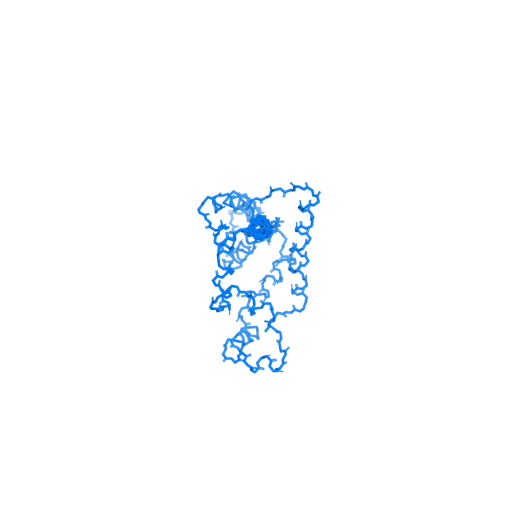8.738 1.00 91.50 97 THR A N 1
ATOM 768 C CA . THR A 1 97 ? -2.264 -9.618 -9.475 1.00 91.50 97 THR A CA 1
ATOM 769 C C . THR A 1 97 ? -3.578 -9.469 -8.707 1.00 91.50 97 THR A C 1
ATOM 771 O O . THR A 1 97 ? -4.579 -9.024 -9.266 1.00 91.50 97 THR A O 1
ATOM 774 N N . LEU A 1 98 ? -3.570 -9.766 -7.405 1.00 90.25 98 LEU A N 1
ATOM 775 C CA . LEU A 1 98 ? -4.746 -9.626 -6.543 1.00 90.25 98 LEU A CA 1
ATOM 776 C C . LEU A 1 98 ? -5.053 -8.154 -6.221 1.00 90.25 98 LEU A C 1
ATOM 778 O O . LEU A 1 98 ? -6.217 -7.766 -6.161 1.00 90.25 98 LEU A O 1
ATOM 782 N N . GLY A 1 99 ? -4.030 -7.309 -6.078 1.00 88.38 99 GLY A N 1
ATOM 783 C CA . GLY A 1 99 ? -4.176 -5.860 -5.919 1.00 88.38 99 GLY A CA 1
ATOM 784 C C . GLY A 1 99 ? -4.782 -5.189 -7.155 1.00 88.38 99 GLY A C 1
ATOM 785 O O . GLY A 1 99 ? -5.606 -4.280 -7.029 1.00 88.38 99 GLY A O 1
ATOM 786 N N . LYS A 1 100 ? -4.459 -5.682 -8.360 1.00 87.88 100 LYS A N 1
ATOM 787 C CA . LYS A 1 100 ? -5.122 -5.284 -9.610 1.00 87.88 100 LYS A CA 1
ATOM 788 C C . LYS A 1 100 ? -6.604 -5.607 -9.564 1.00 87.88 100 LYS A C 1
ATOM 790 O O . LYS A 1 100 ? -7.408 -4.735 -9.850 1.00 87.88 100 LYS A O 1
ATOM 795 N N . GLU A 1 101 ? -6.962 -6.841 -9.212 1.00 84.31 101 GLU A N 1
ATOM 796 C CA . GLU A 1 101 ? -8.363 -7.276 -9.135 1.00 84.31 101 GLU A CA 1
ATOM 797 C C . GLU A 1 101 ? -9.157 -6.421 -8.135 1.00 84.31 101 GLU A C 1
ATOM 799 O O . GLU A 1 101 ? -10.292 -6.040 -8.415 1.00 84.31 101 GLU A O 1
ATOM 804 N N . LEU A 1 102 ? -8.535 -6.051 -7.009 1.00 81.56 102 LEU A N 1
ATOM 805 C CA . LEU A 1 102 ? -9.134 -5.190 -5.988 1.00 81.56 102 LEU A CA 1
ATOM 806 C C . LEU A 1 102 ? -9.420 -3.766 -6.485 1.00 81.56 102 LEU A C 1
ATOM 808 O O . LEU A 1 102 ? -10.445 -3.184 -6.133 1.00 81.56 102 LEU A O 1
ATOM 812 N N . THR A 1 103 ? -8.483 -3.191 -7.239 1.00 79.06 103 THR A N 1
ATOM 813 C CA . THR A 1 103 ? -8.511 -1.782 -7.668 1.00 79.06 103 THR A CA 1
ATOM 814 C C . THR A 1 103 ? -9.124 -1.587 -9.050 1.00 79.06 103 THR A C 1
ATOM 816 O O . THR A 1 103 ? -9.374 -0.452 -9.453 1.00 79.06 103 THR A O 1
ATOM 819 N N . ASN A 1 104 ? -9.392 -2.674 -9.774 1.00 81.12 104 ASN A N 1
ATOM 820 C CA . ASN A 1 104 ? -10.011 -2.617 -11.083 1.00 81.12 104 ASN A CA 1
ATOM 821 C C . ASN A 1 104 ? -11.504 -2.288 -10.958 1.00 81.12 104 ASN A C 1
ATOM 823 O O . ASN A 1 104 ? -12.307 -3.109 -10.511 1.00 81.12 104 ASN A O 1
ATOM 827 N N . LEU A 1 105 ? -11.863 -1.078 -11.376 1.00 74.00 105 LEU A N 1
ATOM 828 C CA . LEU A 1 105 ? -13.243 -0.601 -11.438 1.00 74.00 105 LEU A CA 1
ATOM 829 C C . LEU A 1 105 ? -13.867 -0.802 -12.824 1.00 74.00 105 LEU A C 1
ATOM 831 O O . LEU A 1 105 ? -14.985 -0.351 -13.053 1.00 74.00 105 LEU A O 1
ATOM 835 N N . ASP A 1 106 ? -13.189 -1.496 -13.736 1.00 77.75 106 ASP A N 1
ATOM 836 C CA . ASP A 1 106 ? -13.713 -1.735 -15.074 1.00 77.75 106 ASP A CA 1
ATOM 837 C C . ASP A 1 106 ? -14.670 -2.947 -15.100 1.00 77.75 106 ASP A C 1
ATOM 839 O O . ASP A 1 106 ? -14.558 -3.911 -14.329 1.00 77.75 106 ASP A O 1
ATOM 843 N N . GLY A 1 107 ? -15.646 -2.900 -16.010 1.00 83.00 107 GLY A N 1
ATOM 844 C CA . GLY A 1 107 ? -16.561 -4.005 -16.308 1.00 83.00 107 GLY A CA 1
ATOM 845 C C . GLY A 1 107 ? -17.430 -4.462 -15.127 1.00 83.00 107 GLY A C 1
ATOM 846 O O . GLY A 1 107 ? -18.060 -3.667 -14.428 1.00 83.00 107 GLY A O 1
ATOM 847 N N . VAL A 1 108 ? -17.491 -5.783 -14.917 1.00 81.12 108 VAL A N 1
ATOM 848 C CA . VAL A 1 108 ? -18.367 -6.421 -13.913 1.00 81.12 108 VAL A CA 1
ATOM 849 C C . VAL A 1 108 ? -18.007 -6.003 -12.483 1.00 81.12 108 VAL A C 1
ATOM 851 O O . VAL A 1 108 ? -18.894 -5.888 -11.637 1.00 81.12 108 VAL A O 1
ATOM 854 N N . GLN A 1 109 ? -16.724 -5.765 -12.194 1.00 79.62 109 GLN A N 1
ATOM 855 C CA . GLN A 1 109 ? -16.273 -5.388 -10.852 1.00 79.62 109 GLN A CA 1
ATOM 856 C C . GLN A 1 109 ? -16.692 -3.950 -10.506 1.00 79.62 109 GLN A C 1
ATOM 858 O O . GLN A 1 109 ? -17.190 -3.710 -9.404 1.00 79.62 109 GLN A O 1
ATOM 863 N N . GLY A 1 110 ? -16.610 -3.030 -11.472 1.00 84.25 110 GLY A N 1
ATOM 864 C CA . GLY A 1 110 ? -17.169 -1.681 -11.356 1.00 84.25 110 GLY A CA 1
ATOM 865 C C . GLY A 1 110 ? -18.677 -1.678 -11.143 1.00 84.25 110 GLY A C 1
ATOM 866 O O . GLY A 1 110 ? -19.176 -1.011 -10.237 1.00 84.25 110 GLY A O 1
ATOM 867 N N . LEU A 1 111 ? -19.408 -2.491 -11.912 1.00 85.00 111 LEU A N 1
ATOM 868 C CA . LEU A 1 111 ? -20.858 -2.621 -11.751 1.00 85.00 111 LEU A CA 1
ATOM 869 C C . LEU A 1 111 ? -21.230 -3.153 -10.362 1.00 85.00 111 LEU A C 1
ATOM 871 O O . LEU A 1 111 ? -22.147 -2.630 -9.729 1.00 85.00 111 LEU A O 1
ATOM 875 N N . LYS A 1 112 ? -20.496 -4.152 -9.850 1.00 84.44 112 LYS A N 1
ATOM 876 C CA . LYS A 1 112 ? -20.659 -4.617 -8.466 1.00 84.44 112 LYS A CA 1
ATOM 877 C C . LYS A 1 112 ? -20.424 -3.472 -7.487 1.00 84.44 112 LYS A C 1
ATOM 879 O O . LYS A 1 112 ? -21.254 -3.264 -6.608 1.00 84.44 112 LYS A O 1
ATOM 884 N N . PHE A 1 113 ? -19.339 -2.715 -7.639 1.00 84.38 113 PHE A N 1
ATOM 885 C CA . PHE A 1 113 ? -19.026 -1.589 -6.758 1.00 84.38 113 PHE A CA 1
ATOM 886 C C . PHE A 1 113 ? -20.148 -0.540 -6.738 1.00 84.38 113 PHE A C 1
ATOM 888 O O . PHE A 1 113 ? -20.615 -0.156 -5.663 1.00 84.38 113 PHE A O 1
ATOM 895 N N . LEU A 1 114 ? -20.648 -0.149 -7.915 1.00 85.44 114 LEU A N 1
ATOM 896 C CA . LEU A 1 114 ? -21.792 0.753 -8.057 1.00 85.44 114 LEU A CA 1
ATOM 897 C C . LEU A 1 114 ? -23.046 0.181 -7.386 1.00 85.44 114 LEU A C 1
ATOM 899 O O . LEU A 1 114 ? -23.685 0.870 -6.596 1.00 85.44 114 LEU A O 1
ATOM 903 N N . ALA A 1 115 ? -23.358 -1.097 -7.605 1.00 85.94 115 ALA A N 1
ATOM 904 C CA . ALA A 1 115 ? -24.507 -1.753 -6.984 1.00 85.94 115 ALA A CA 1
ATOM 905 C C . ALA A 1 115 ? -24.410 -1.796 -5.445 1.00 85.94 115 ALA A C 1
ATOM 907 O O . ALA A 1 115 ? -25.408 -1.578 -4.755 1.00 85.94 115 ALA A O 1
ATOM 908 N N . PHE A 1 116 ? -23.213 -2.025 -4.891 1.00 83.62 116 PHE A N 1
ATOM 909 C CA . PHE A 1 116 ? -22.963 -1.962 -3.444 1.00 83.62 116 PHE A CA 1
ATOM 910 C C . PHE A 1 116 ? -23.104 -0.550 -2.871 1.00 83.62 116 PHE A C 1
ATOM 912 O O . PHE A 1 116 ? -23.536 -0.421 -1.723 1.00 83.62 116 PHE A O 1
ATOM 919 N N . SER A 1 117 ? -22.767 0.478 -3.651 1.00 81.44 117 SER A N 1
ATOM 920 C CA . SER A 1 117 ? -22.906 1.882 -3.258 1.00 81.44 117 SER A CA 1
ATOM 921 C C . SER A 1 117 ? -24.366 2.351 -3.308 1.00 81.44 117 SER A C 1
ATOM 923 O O . SER A 1 117 ? -24.880 2.889 -2.327 1.00 81.44 117 SER A O 1
ATOM 925 N N . SER A 1 118 ? -25.068 2.083 -4.414 1.00 85.81 118 SER A N 1
ATOM 926 C CA . SER A 1 118 ? -26.435 2.562 -4.656 1.00 85.81 118 SER A CA 1
ATOM 927 C C . SER A 1 118 ? -27.506 1.740 -3.934 1.00 85.81 118 SER A C 1
ATOM 929 O O . SER A 1 118 ? -28.467 2.303 -3.414 1.00 85.81 118 SER A O 1
ATOM 931 N N . PHE A 1 119 ? -27.348 0.412 -3.848 1.00 86.44 119 PHE A N 1
ATOM 932 C CA . PHE A 1 119 ? -28.368 -0.492 -3.295 1.00 86.44 119 PHE A CA 1
ATOM 933 C C . PHE A 1 119 ? -27.819 -1.422 -2.196 1.00 86.44 119 PHE A C 1
ATOM 935 O O . PHE A 1 119 ? -27.942 -2.651 -2.279 1.00 86.44 119 PHE A O 1
ATOM 942 N N . PRO A 1 120 ? -27.274 -0.873 -1.091 1.00 80.75 120 PRO A N 1
ATOM 943 C CA . PRO A 1 120 ? -26.619 -1.667 -0.050 1.00 80.75 120 PRO A CA 1
ATOM 944 C C . PRO A 1 120 ? -27.559 -2.664 0.648 1.00 80.75 120 PRO A C 1
ATOM 946 O O . PRO A 1 120 ? -27.102 -3.695 1.143 1.00 80.75 120 PRO A O 1
ATOM 949 N N . ARG A 1 121 ? -28.872 -2.384 0.696 1.00 82.56 121 ARG A N 1
ATOM 950 C CA . ARG A 1 121 ? -29.885 -3.285 1.282 1.00 82.56 121 ARG A CA 1
ATOM 951 C C . ARG A 1 121 ? -30.118 -4.526 0.416 1.00 82.56 121 ARG A C 1
ATOM 953 O O . ARG A 1 121 ? -30.126 -5.632 0.948 1.00 82.56 121 ARG A O 1
ATOM 960 N N . VAL A 1 122 ? -30.224 -4.350 -0.902 1.00 84.50 122 VAL A N 1
ATOM 961 C CA . VAL A 1 122 ? -30.432 -5.444 -1.867 1.00 84.50 122 VAL A CA 1
ATOM 962 C C . VAL A 1 122 ? -29.205 -6.348 -1.914 1.00 84.50 122 VAL A C 1
ATOM 964 O O . VAL A 1 122 ? -29.319 -7.562 -1.773 1.00 84.50 122 VAL A O 1
ATOM 967 N N . MET A 1 123 ? -28.009 -5.758 -2.000 1.00 83.31 123 MET A N 1
ATOM 968 C CA . MET A 1 123 ? -26.762 -6.528 -2.007 1.00 83.31 123 MET A CA 1
ATOM 969 C C . MET A 1 123 ? -26.566 -7.342 -0.719 1.00 83.31 123 MET A C 1
ATOM 971 O O . MET A 1 123 ? -26.002 -8.437 -0.749 1.00 83.31 123 MET A O 1
ATOM 975 N N . ARG A 1 124 ? -27.052 -6.829 0.421 1.00 80.44 124 ARG A N 1
ATOM 976 C CA . ARG A 1 124 ? -27.044 -7.551 1.700 1.00 80.44 124 ARG A CA 1
ATOM 977 C C . ARG A 1 124 ? -28.039 -8.713 1.706 1.00 80.44 124 ARG A C 1
ATOM 979 O O . ARG A 1 124 ? -27.678 -9.782 2.190 1.00 80.44 124 ARG A O 1
ATOM 986 N N . ALA A 1 125 ? -29.239 -8.521 1.157 1.00 83.56 125 ALA A N 1
ATOM 987 C CA . ALA A 1 125 ? -30.252 -9.570 1.041 1.00 83.56 125 ALA A CA 1
ATOM 988 C C . ALA A 1 125 ? -29.779 -10.724 0.140 1.00 83.56 125 ALA A C 1
ATOM 990 O O . ALA A 1 125 ? -29.884 -11.885 0.522 1.00 83.56 125 ALA A O 1
ATOM 991 N N . LEU A 1 126 ? -29.151 -10.401 -0.996 1.00 82.69 126 LEU A N 1
ATOM 992 C CA . LEU A 1 126 ? -28.598 -11.378 -1.943 1.00 82.69 126 LEU A CA 1
ATOM 993 C C . LEU A 1 126 ? -27.280 -12.026 -1.475 1.00 82.69 126 LEU A C 1
ATOM 995 O O . LEU A 1 126 ? -26.725 -12.864 -2.180 1.00 82.69 126 LEU A O 1
ATOM 999 N N . ARG A 1 127 ? -26.748 -11.632 -0.305 1.00 80.88 127 ARG A N 1
ATOM 1000 C CA . ARG A 1 127 ? -25.473 -12.113 0.268 1.00 80.88 127 ARG A CA 1
ATOM 1001 C C . ARG A 1 127 ? -24.290 -12.065 -0.709 1.00 80.88 127 ARG A C 1
ATOM 1003 O O . ARG A 1 127 ? -23.338 -12.838 -0.578 1.00 80.88 127 ARG A O 1
ATOM 1010 N N . LEU A 1 128 ? -24.320 -11.129 -1.656 1.00 79.56 128 LEU A N 1
ATOM 1011 C CA . LEU A 1 128 ? -23.239 -10.961 -2.615 1.00 79.56 128 LEU A CA 1
ATOM 1012 C C . LEU A 1 128 ? -21.981 -10.464 -1.895 1.00 79.56 128 LEU A C 1
ATOM 1014 O O . LEU A 1 128 ? -22.038 -9.708 -0.914 1.00 79.56 128 LEU A O 1
ATOM 1018 N N . ARG A 1 129 ? -20.823 -10.901 -2.389 1.00 80.94 129 ARG A N 1
ATOM 1019 C CA . ARG A 1 129 ? -19.511 -10.440 -1.930 1.00 80.94 129 ARG A CA 1
ATOM 1020 C C . ARG A 1 129 ? -18.914 -9.527 -2.988 1.00 80.94 129 ARG A C 1
ATOM 1022 O O . ARG A 1 129 ? -18.973 -9.836 -4.177 1.00 80.94 129 ARG A O 1
ATOM 1029 N N . LEU A 1 130 ? -18.371 -8.400 -2.539 1.00 79.94 130 LEU A N 1
ATOM 1030 C CA . LEU A 1 130 ? -17.663 -7.467 -3.414 1.00 79.94 130 LEU A CA 1
ATOM 1031 C C . LEU A 1 130 ? -16.278 -8.028 -3.743 1.00 79.94 130 LEU A C 1
ATOM 1033 O O . LEU A 1 130 ? -15.791 -7.889 -4.860 1.00 79.94 130 LEU A O 1
ATOM 1037 N N . PHE A 1 131 ? -15.679 -8.707 -2.768 1.00 83.88 131 PHE A N 1
ATOM 1038 C CA . PHE A 1 131 ? -14.339 -9.260 -2.847 1.00 83.88 131 PHE A CA 1
ATOM 1039 C C . PHE A 1 131 ? -14.379 -10.785 -2.954 1.00 83.88 131 PHE A C 1
ATOM 1041 O O . PHE A 1 131 ? -15.158 -11.452 -2.265 1.00 83.88 131 PHE A O 1
ATOM 1048 N N . SER A 1 132 ? -13.526 -11.353 -3.811 1.00 84.75 132 SER A N 1
ATOM 1049 C CA . SER A 1 132 ? -13.402 -12.805 -3.935 1.00 84.75 132 SER A CA 1
ATOM 1050 C C . SER A 1 132 ? -12.851 -13.419 -2.637 1.00 84.75 132 SER A C 1
ATOM 1052 O O . SER A 1 132 ? -12.085 -12.798 -1.888 1.00 84.75 132 SER A O 1
ATOM 1054 N N . ALA A 1 133 ? -13.254 -14.659 -2.336 1.00 86.75 133 ALA A N 1
ATOM 1055 C CA . ALA A 1 133 ? -12.795 -15.360 -1.133 1.00 86.75 133 ALA A CA 1
ATOM 1056 C C . ALA A 1 133 ? -11.275 -15.595 -1.157 1.00 86.75 133 ALA A C 1
ATOM 1058 O O . ALA A 1 133 ? -10.617 -15.460 -0.128 1.00 86.75 133 ALA A O 1
ATOM 1059 N N . LYS A 1 134 ? -10.721 -15.868 -2.347 1.00 88.00 134 LYS A N 1
ATOM 1060 C CA . LYS A 1 134 ? -9.279 -16.015 -2.582 1.00 88.00 134 LYS A CA 1
ATOM 1061 C C . LYS A 1 134 ? -8.519 -14.746 -2.199 1.00 88.00 134 LYS A C 1
ATOM 1063 O O . LYS A 1 134 ? -7.586 -14.821 -1.408 1.00 88.00 134 LYS A O 1
ATOM 1068 N N . MET A 1 135 ? -8.959 -13.589 -2.695 1.00 87.38 135 MET A N 1
ATOM 1069 C CA . MET A 1 135 ? -8.336 -12.301 -2.386 1.00 87.38 135 MET A CA 1
ATOM 1070 C C . MET A 1 135 ? -8.417 -11.971 -0.892 1.00 87.38 135 MET A C 1
ATOM 1072 O O . MET A 1 135 ? -7.419 -11.606 -0.275 1.00 87.38 135 MET A O 1
ATOM 1076 N N . THR A 1 136 ? -9.597 -12.161 -0.296 1.00 88.94 136 THR A N 1
ATOM 1077 C CA . THR A 1 136 ? -9.813 -11.966 1.145 1.00 88.94 136 THR A CA 1
ATOM 1078 C C . THR A 1 136 ? -8.869 -12.832 1.977 1.00 88.94 136 THR A C 1
ATOM 1080 O O . THR A 1 136 ? -8.264 -12.349 2.931 1.00 88.94 136 THR A O 1
ATOM 1083 N N . SER A 1 137 ? -8.742 -14.111 1.616 1.00 91.38 137 SER A N 1
ATOM 1084 C CA . SER A 1 137 ? -7.859 -15.047 2.305 1.00 91.38 137 SER A CA 1
ATOM 1085 C C . SER A 1 137 ? -6.399 -14.624 2.169 1.00 91.38 137 SER A C 1
ATOM 1087 O O . SER A 1 137 ? -5.708 -14.539 3.177 1.00 91.38 137 SER A O 1
ATOM 1089 N N . PHE A 1 138 ? -5.951 -14.283 0.959 1.00 91.50 138 PHE A N 1
ATOM 1090 C CA . PHE A 1 138 ? -4.569 -13.884 0.698 1.00 91.50 138 PHE A CA 1
ATOM 1091 C C . PHE A 1 138 ? -4.134 -12.682 1.543 1.00 91.50 138 PHE A C 1
ATOM 1093 O O . PHE A 1 138 ? -3.181 -12.792 2.308 1.00 91.50 138 PHE A O 1
ATOM 1100 N N . PHE A 1 139 ? -4.856 -11.557 1.471 1.00 90.88 139 PHE A N 1
ATOM 1101 C CA . PHE A 1 139 ? -4.469 -10.357 2.221 1.00 90.88 139 PHE A CA 1
ATOM 1102 C C . PHE A 1 139 ? -4.594 -10.551 3.735 1.00 90.88 139 PHE A C 1
ATOM 1104 O O . PHE A 1 139 ? -3.816 -9.978 4.495 1.00 90.88 139 PHE A O 1
ATOM 1111 N N . ARG A 1 140 ? -5.537 -11.389 4.190 1.00 91.56 140 ARG A N 1
ATOM 1112 C CA . ARG A 1 140 ? -5.631 -11.755 5.605 1.00 91.56 140 ARG A CA 1
ATOM 1113 C C . ARG A 1 140 ? -4.412 -12.553 6.063 1.00 91.56 140 ARG A C 1
ATOM 1115 O O . ARG A 1 140 ? -3.881 -12.229 7.117 1.00 91.56 140 ARG A O 1
ATOM 1122 N N . HIS A 1 141 ? -3.984 -13.555 5.294 1.00 93.50 141 HIS A N 1
ATOM 1123 C CA . HIS A 1 141 ? -2.786 -14.340 5.607 1.00 93.50 141 HIS A CA 1
ATOM 1124 C C . HIS A 1 141 ? -1.552 -13.449 5.622 1.00 93.50 141 HIS A C 1
ATOM 1126 O O . HIS A 1 141 ? -0.860 -13.414 6.626 1.00 93.50 141 HIS A O 1
ATOM 1132 N N . VAL A 1 142 ? -1.368 -12.622 4.589 1.00 92.50 142 VAL A N 1
ATOM 1133 C CA . VAL A 1 142 ? -0.285 -11.633 4.525 1.00 92.50 142 VAL A CA 1
ATOM 1134 C C . VAL A 1 142 ? -0.203 -10.799 5.807 1.00 92.50 142 VAL A C 1
ATOM 1136 O O . VAL A 1 142 ? 0.844 -10.758 6.442 1.00 92.50 142 VAL A O 1
ATOM 1139 N N . VAL A 1 143 ? -1.304 -10.171 6.229 1.00 92.50 143 VAL A N 1
ATOM 1140 C CA . VAL A 1 143 ? -1.298 -9.325 7.433 1.00 92.50 143 VAL A CA 1
ATOM 1141 C C . VAL A 1 143 ? -1.012 -10.139 8.695 1.00 92.50 143 VAL A C 1
ATOM 1143 O O . VAL A 1 143 ? -0.219 -9.703 9.528 1.00 92.50 143 VAL A O 1
ATOM 1146 N N . MET A 1 144 ? -1.648 -11.303 8.853 1.00 92.69 144 MET A N 1
ATOM 1147 C CA . MET A 1 144 ? -1.488 -12.130 10.053 1.00 92.69 144 MET A CA 1
ATOM 1148 C C . MET A 1 144 ? -0.073 -12.694 10.163 1.00 92.69 144 MET A C 1
ATOM 1150 O O . MET A 1 144 ? 0.552 -12.541 11.208 1.00 92.69 144 MET A O 1
ATOM 1154 N N . ASP A 1 145 ? 0.469 -13.237 9.076 1.00 92.44 145 ASP A N 1
ATOM 1155 C CA . ASP A 1 145 ? 1.826 -13.773 9.026 1.00 92.44 145 ASP A CA 1
ATOM 1156 C C . ASP A 1 145 ? 2.854 -12.678 9.321 1.00 92.44 145 ASP A C 1
ATOM 1158 O O . ASP A 1 145 ? 3.804 -12.905 10.073 1.00 92.44 145 ASP A O 1
ATOM 1162 N N . THR A 1 146 ? 2.659 -11.468 8.783 1.00 90.88 146 THR A N 1
ATOM 1163 C CA . THR A 1 146 ? 3.533 -10.329 9.083 1.00 90.88 146 THR A CA 1
ATOM 1164 C C . THR A 1 146 ? 3.480 -9.941 10.563 1.00 90.88 146 THR A C 1
ATOM 1166 O O . THR A 1 146 ? 4.531 -9.686 11.151 1.00 90.88 146 THR A O 1
ATOM 1169 N N . ILE A 1 147 ? 2.297 -9.904 11.184 1.00 91.19 147 ILE A N 1
ATOM 1170 C CA . ILE A 1 147 ? 2.160 -9.607 12.620 1.00 91.19 147 ILE A CA 1
ATOM 1171 C C . ILE A 1 147 ? 2.849 -10.696 13.453 1.00 91.19 147 ILE A C 1
ATOM 1173 O O . ILE A 1 147 ? 3.702 -10.377 14.281 1.00 91.19 147 ILE A O 1
ATOM 1177 N N . THR A 1 148 ? 2.549 -11.972 13.193 1.00 91.38 148 THR A N 1
ATOM 1178 C CA . THR A 1 148 ? 3.099 -13.111 13.940 1.00 91.38 148 THR A CA 1
ATOM 1179 C C . THR A 1 148 ? 4.621 -13.166 13.857 1.00 91.38 148 THR A C 1
ATOM 1181 O O . THR A 1 148 ? 5.290 -13.284 14.884 1.00 91.38 148 THR A O 1
ATOM 1184 N N . GLN A 1 149 ? 5.195 -13.014 12.661 1.00 89.81 149 GLN A N 1
ATOM 1185 C CA . GLN A 1 149 ? 6.651 -13.020 12.492 1.00 89.81 149 GLN A CA 1
ATOM 1186 C C . GLN A 1 149 ? 7.332 -11.888 13.266 1.00 89.81 149 GLN A C 1
ATOM 1188 O O . GLN A 1 149 ? 8.423 -12.076 13.806 1.00 89.81 149 GLN A O 1
ATOM 1193 N N . ARG A 1 150 ? 6.702 -10.713 13.345 1.00 88.94 150 ARG A N 1
ATOM 1194 C CA . ARG A 1 150 ? 7.258 -9.562 14.069 1.00 88.94 150 ARG A CA 1
ATOM 1195 C C . ARG A 1 150 ? 7.182 -9.724 15.570 1.00 88.94 150 ARG A C 1
ATOM 1197 O O . ARG A 1 150 ? 8.146 -9.389 16.248 1.00 88.94 150 ARG A O 1
ATOM 1204 N N . GLU A 1 151 ? 6.066 -10.235 16.076 1.00 88.12 151 GLU A N 1
ATOM 1205 C CA . GLU A 1 151 ? 5.906 -10.512 17.503 1.00 88.12 151 GLU A CA 1
ATOM 1206 C C . GLU A 1 151 ? 6.917 -11.561 17.974 1.00 88.12 151 GLU A C 1
ATOM 1208 O O . GLU A 1 151 ? 7.532 -11.376 19.019 1.00 88.12 151 GLU A O 1
ATOM 1213 N N . GLN A 1 152 ? 7.161 -12.602 17.172 1.00 90.19 152 GLN A N 1
ATOM 1214 C CA . GLN A 1 152 ? 8.123 -13.658 17.502 1.00 90.19 152 GLN A CA 1
ATOM 1215 C C . GLN A 1 152 ? 9.584 -13.200 17.420 1.00 90.19 152 GLN A C 1
ATOM 1217 O O . GLN A 1 152 ? 10.400 -13.600 18.244 1.00 90.19 152 GLN A O 1
ATOM 1222 N N . ARG A 1 153 ? 9.936 -12.392 16.412 1.00 88.56 153 ARG A N 1
ATOM 1223 C CA . ARG A 1 153 ? 11.33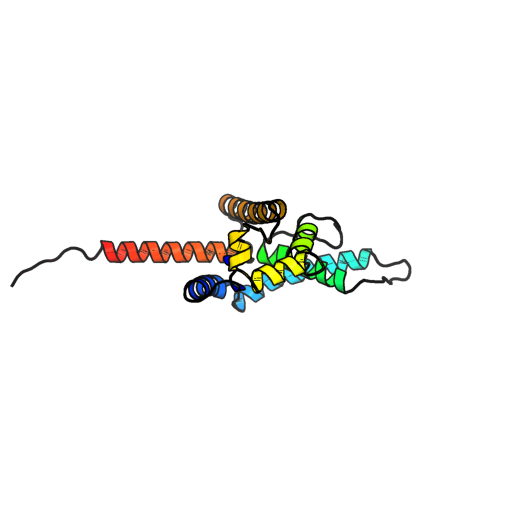5 -12.019 16.126 1.00 88.56 153 ARG A CA 1
ATOM 1224 C C . ARG A 1 153 ? 11.740 -10.643 16.657 1.00 88.56 153 ARG A C 1
ATOM 1226 O O . ARG A 1 153 ? 12.888 -10.252 16.488 1.00 88.56 153 ARG A O 1
ATOM 1233 N N . GLY A 1 154 ? 10.811 -9.880 17.233 1.00 83.12 154 GLY A N 1
ATOM 1234 C CA . GLY A 1 154 ? 11.072 -8.517 17.705 1.00 83.12 154 GLY A CA 1
ATOM 1235 C C . GLY A 1 154 ? 11.415 -7.524 16.586 1.00 83.12 154 GLY A C 1
ATOM 1236 O O . GLY A 1 154 ? 12.102 -6.535 16.829 1.00 83.12 154 GLY A O 1
ATOM 1237 N N . ILE A 1 155 ? 10.968 -7.778 15.351 1.00 83.62 155 ILE A N 1
ATOM 1238 C CA . ILE A 1 155 ? 11.309 -6.940 14.193 1.00 83.62 155 ILE A CA 1
ATOM 1239 C C . ILE A 1 155 ? 10.527 -5.626 14.255 1.00 83.62 155 ILE A C 1
ATOM 1241 O O . ILE A 1 155 ? 9.295 -5.615 14.211 1.00 83.62 155 ILE A O 1
ATOM 1245 N N . VAL A 1 156 ? 11.251 -4.507 14.268 1.00 81.06 156 VAL A N 1
ATOM 1246 C CA . VAL A 1 156 ? 10.679 -3.159 14.203 1.00 81.06 156 VAL A CA 1
ATOM 1247 C C . VAL A 1 156 ? 10.944 -2.572 12.820 1.00 81.06 156 VAL A C 1
ATOM 1249 O O . VAL A 1 156 ? 12.070 -2.220 12.487 1.00 81.06 156 VAL A O 1
ATOM 1252 N N . ARG A 1 157 ? 9.886 -2.437 12.017 1.00 82.19 157 ARG A N 1
ATOM 1253 C CA . ARG A 1 157 ? 9.908 -1.747 10.717 1.00 82.19 157 ARG A CA 1
ATOM 1254 C C . ARG A 1 157 ? 8.977 -0.542 10.774 1.00 82.19 157 ARG A C 1
ATOM 1256 O O . ARG A 1 157 ? 7.893 -0.632 11.343 1.00 82.19 157 ARG A O 1
ATOM 1263 N N . HIS A 1 158 ? 9.385 0.609 10.248 1.00 84.38 158 HIS A N 1
ATOM 1264 C CA . HIS A 1 158 ? 8.575 1.833 10.302 1.00 84.38 158 HIS A CA 1
ATOM 1265 C C . HIS A 1 158 ? 7.490 1.864 9.211 1.00 84.38 158 HIS A C 1
ATOM 1267 O O . HIS A 1 158 ? 7.481 2.745 8.359 1.00 84.38 158 HIS A O 1
ATOM 1273 N N . ASP A 1 159 ? 6.585 0.889 9.241 1.00 88.81 159 ASP A N 1
ATOM 1274 C CA . ASP A 1 159 ? 5.447 0.746 8.327 1.00 88.81 159 ASP A CA 1
ATOM 1275 C C . ASP A 1 159 ? 4.102 0.761 9.077 1.00 88.81 159 ASP A C 1
ATOM 1277 O O . ASP A 1 159 ? 4.053 0.793 10.311 1.00 88.81 159 ASP A O 1
ATOM 1281 N N . MET A 1 160 ? 2.995 0.736 8.332 1.00 87.19 160 MET A N 1
ATOM 1282 C CA . MET A 1 160 ? 1.650 0.855 8.900 1.00 87.19 160 MET A CA 1
ATOM 1283 C C . MET A 1 160 ? 1.287 -0.294 9.849 1.00 87.19 160 MET A C 1
ATOM 1285 O O . MET A 1 160 ? 0.665 -0.035 10.877 1.00 87.19 160 MET A O 1
ATOM 1289 N N . ILE A 1 161 ? 1.692 -1.541 9.567 1.00 89.88 161 ILE A N 1
ATOM 1290 C CA . ILE A 1 161 ? 1.433 -2.676 10.474 1.00 89.88 161 ILE A CA 1
ATOM 1291 C C . ILE A 1 161 ? 2.079 -2.432 11.835 1.00 89.88 161 ILE A C 1
ATOM 1293 O O . ILE A 1 161 ? 1.429 -2.615 12.862 1.00 89.88 161 ILE A O 1
ATOM 1297 N N . ASN A 1 162 ? 3.334 -1.982 11.872 1.00 88.06 162 ASN A N 1
ATOM 1298 C CA . ASN A 1 162 ? 4.005 -1.728 13.143 1.00 88.06 162 ASN A CA 1
ATOM 1299 C C . ASN A 1 162 ? 3.352 -0.570 13.917 1.00 88.06 162 ASN A C 1
ATOM 1301 O O . ASN A 1 162 ? 3.239 -0.620 15.142 1.00 88.06 162 ASN A O 1
ATOM 1305 N N . LEU A 1 163 ? 2.879 0.458 13.209 1.00 83.12 163 LEU A N 1
ATOM 1306 C CA . LEU A 1 163 ? 2.145 1.569 13.820 1.00 83.12 163 LEU A CA 1
ATOM 1307 C C . LEU A 1 163 ? 0.812 1.102 14.412 1.00 83.12 163 LEU A C 1
ATOM 1309 O O . LEU A 1 163 ? 0.487 1.464 15.540 1.00 83.12 163 LEU A O 1
ATOM 1313 N N . LEU A 1 164 ? 0.088 0.236 13.703 1.00 84.38 164 LEU A N 1
ATOM 1314 C CA . LEU A 1 164 ? -1.148 -0.374 14.191 1.00 84.38 164 LEU A CA 1
ATOM 1315 C C . LEU A 1 164 ? -0.912 -1.298 15.392 1.00 84.38 164 LEU A C 1
ATOM 1317 O O . LEU A 1 164 ? -1.685 -1.276 16.347 1.00 84.38 164 LEU A O 1
ATOM 1321 N N . MET A 1 165 ? 0.177 -2.069 15.390 1.00 86.19 165 MET A N 1
ATOM 1322 C CA . MET A 1 165 ? 0.565 -2.888 16.541 1.00 86.19 165 MET A CA 1
ATOM 1323 C C . MET A 1 165 ? 0.880 -2.032 17.776 1.00 86.19 165 MET A C 1
ATOM 1325 O O . MET A 1 165 ? 0.535 -2.421 18.891 1.00 86.19 165 MET A O 1
ATOM 1329 N N . GLN A 1 166 ? 1.518 -0.870 17.595 1.00 82.38 166 GLN A N 1
ATOM 1330 C CA . GLN A 1 166 ? 1.782 0.085 18.679 1.00 82.38 166 GLN A CA 1
ATOM 1331 C C . GLN A 1 166 ? 0.493 0.722 19.201 1.00 82.38 166 GLN A C 1
ATOM 1333 O O . GLN A 1 166 ? 0.307 0.773 20.413 1.00 82.38 166 GLN A O 1
ATOM 1338 N N . ALA A 1 167 ? -0.408 1.143 18.307 1.00 78.19 167 ALA A N 1
ATOM 1339 C CA . ALA A 1 167 ? -1.704 1.705 18.682 1.00 78.19 167 ALA A CA 1
ATOM 1340 C C . ALA A 1 167 ? -2.534 0.704 19.502 1.00 78.19 167 ALA A C 1
ATOM 1342 O O . ALA A 1 167 ? -3.007 1.045 20.582 1.00 78.19 167 ALA A O 1
ATOM 1343 N N . ARG A 1 168 ? -2.592 -0.567 19.071 1.00 77.88 168 ARG A N 1
ATOM 1344 C CA . ARG A 1 168 ? -3.255 -1.648 19.823 1.00 77.88 168 ARG A CA 1
ATOM 1345 C C . ARG A 1 168 ? -2.676 -1.815 21.231 1.00 77.88 168 ARG A C 1
ATOM 1347 O O . ARG A 1 168 ? -3.419 -2.014 22.181 1.00 77.88 168 ARG A O 1
ATOM 1354 N N . LYS A 1 169 ? -1.348 -1.744 21.384 1.00 77.56 169 LYS A N 1
ATOM 1355 C CA . LYS A 1 169 ? -0.693 -1.826 22.704 1.00 77.56 169 LYS A CA 1
ATOM 1356 C C . LYS A 1 169 ? -0.996 -0.613 23.587 1.00 77.56 169 LYS A C 1
ATOM 1358 O O . LYS A 1 169 ? -1.022 -0.758 24.801 1.00 77.56 169 LYS A O 1
ATOM 1363 N N . GLN A 1 170 ? -1.173 0.570 23.001 1.00 69.38 170 GLN A N 1
ATOM 1364 C CA . GLN A 1 170 ? -1.537 1.776 23.743 1.00 69.38 170 GLN A CA 1
ATOM 1365 C C . GLN A 1 170 ? -2.986 1.712 24.228 1.00 69.38 170 GLN A C 1
ATOM 1367 O O . GLN A 1 170 ? -3.204 1.958 25.404 1.00 69.38 170 GLN A O 1
ATOM 1372 N N . GLU A 1 171 ? -3.940 1.309 23.381 1.00 66.62 171 GLU A N 1
ATOM 1373 C CA . GLU A 1 171 ? -5.339 1.094 23.797 1.00 66.62 171 GLU A CA 1
ATOM 1374 C C . GLU A 1 171 ? -5.449 0.080 24.937 1.00 66.62 171 GLU A C 1
ATOM 1376 O O . GLU A 1 171 ? -6.029 0.399 25.966 1.00 66.62 171 GLU A O 1
ATOM 1381 N N . LEU A 1 172 ? -4.793 -1.082 24.818 1.00 61.91 172 LEU A N 1
ATOM 1382 C CA . LEU A 1 172 ? -4.775 -2.083 25.893 1.00 61.91 172 LEU A CA 1
ATOM 1383 C C . LEU A 1 172 ? -4.230 -1.520 27.216 1.00 61.91 172 LEU A C 1
ATOM 1385 O O . LEU A 1 172 ? -4.717 -1.878 28.280 1.00 61.91 172 LEU A O 1
ATOM 1389 N N . ARG A 1 173 ? -3.244 -0.614 27.158 1.00 58.47 173 ARG A N 1
ATOM 1390 C CA . ARG A 1 173 ? -2.717 0.067 28.350 1.00 58.47 173 ARG A CA 1
ATOM 1391 C C . ARG A 1 173 ? -3.698 1.078 28.942 1.00 58.47 173 ARG A C 1
ATOM 1393 O O . ARG A 1 173 ? -3.713 1.237 30.156 1.00 58.47 173 ARG A O 1
ATOM 1400 N N . PHE A 1 174 ? -4.475 1.780 28.117 1.00 57.78 174 PHE A N 1
ATOM 1401 C CA . PHE A 1 174 ? -5.523 2.679 28.608 1.00 57.78 174 PHE A CA 1
ATOM 1402 C C . PHE A 1 174 ? -6.650 1.885 29.281 1.00 57.78 174 PHE A C 1
ATOM 1404 O O . PHE A 1 174 ? -7.032 2.239 30.393 1.00 57.78 174 PHE A O 1
ATOM 1411 N N . ASP A 1 175 ? -7.075 0.767 28.684 1.00 60.59 175 ASP A N 1
ATOM 1412 C CA . ASP A 1 175 ? -8.076 -0.133 29.273 1.00 60.59 175 ASP A CA 1
ATOM 1413 C C . ASP A 1 175 ? -7.577 -0.758 30.594 1.00 60.59 175 ASP A C 1
ATOM 1415 O O . ASP A 1 175 ? -8.322 -0.845 31.568 1.00 60.59 175 ASP A O 1
ATOM 1419 N N . GLU A 1 176 ? -6.311 -1.189 30.674 1.00 56.53 176 GLU A N 1
ATOM 1420 C CA . GLU A 1 176 ? -5.719 -1.701 31.923 1.00 56.53 176 GLU A CA 1
ATOM 1421 C C . GLU A 1 176 ? -5.656 -0.626 33.019 1.00 56.53 176 GLU A C 1
ATOM 1423 O O . GLU A 1 176 ? -6.004 -0.905 34.165 1.00 56.53 176 GLU A O 1
ATOM 1428 N N . ASN A 1 177 ? -5.264 0.607 32.684 1.00 56.78 177 ASN A N 1
ATOM 1429 C CA . ASN A 1 177 ? -5.167 1.698 33.656 1.00 56.78 177 ASN A CA 1
ATOM 1430 C C . ASN A 1 177 ? -6.546 2.167 34.161 1.00 56.78 177 ASN A C 1
ATOM 1432 O O . ASN A 1 177 ? -6.697 2.370 35.365 1.00 56.78 177 ASN A O 1
ATOM 1436 N N . GLU A 1 178 ? -7.568 2.258 33.299 1.00 54.19 178 GLU A N 1
ATOM 1437 C CA . GLU A 1 178 ? -8.951 2.542 33.729 1.00 54.19 178 GLU A CA 1
ATOM 1438 C C . GLU A 1 178 ? -9.499 1.442 34.657 1.00 54.19 178 GLU A C 1
ATOM 1440 O O . GLU A 1 178 ? -10.179 1.731 35.646 1.00 54.19 178 GLU A O 1
ATOM 1445 N N . ASN A 1 179 ? -9.162 0.173 34.398 1.00 52.03 179 ASN A N 1
ATOM 1446 C CA . ASN A 1 179 ? -9.538 -0.952 35.262 1.00 52.03 179 ASN A CA 1
ATOM 1447 C C . ASN A 1 179 ? -8.796 -0.961 36.615 1.00 52.03 179 ASN A C 1
ATOM 1449 O O . ASN A 1 179 ? -9.317 -1.488 37.601 1.00 52.03 179 ASN A O 1
ATOM 1453 N N . ILE A 1 180 ? -7.592 -0.385 36.692 1.00 57.06 180 ILE A N 1
ATOM 1454 C CA . ILE A 1 180 ? -6.840 -0.224 37.948 1.00 57.06 180 ILE A CA 1
ATOM 1455 C C . ILE A 1 180 ? -7.410 0.939 38.772 1.00 57.06 180 ILE A C 1
ATOM 1457 O O . ILE A 1 180 ? -7.620 0.788 39.975 1.00 57.06 180 ILE A O 1
ATOM 1461 N N . GLU A 1 181 ? -7.723 2.074 38.142 1.00 52.12 181 GLU A N 1
ATOM 1462 C CA . GLU A 1 181 ? -8.312 3.237 38.822 1.00 52.12 181 GLU A CA 1
ATOM 1463 C C . GLU A 1 181 ? -9.732 2.954 39.345 1.00 52.12 181 GLU A C 1
ATOM 1465 O O . GLU A 1 181 ? -10.083 3.371 40.450 1.00 52.12 181 GLU A O 1
ATOM 1470 N N . THR A 1 182 ? -10.530 2.168 38.616 1.00 50.91 182 THR A N 1
ATOM 1471 C CA . THR A 1 182 ? -11.880 1.762 39.053 1.00 50.91 182 THR A CA 1
ATOM 1472 C C . THR A 1 182 ? -11.880 0.684 40.143 1.00 50.91 182 THR A C 1
ATOM 1474 O O . THR A 1 182 ? -12.760 0.704 41.004 1.00 50.91 182 THR A O 1
ATOM 1477 N N . ASN A 1 183 ? -10.879 -0.204 40.187 1.00 47.03 183 ASN A N 1
ATOM 1478 C CA . ASN A 1 183 ? -10.731 -1.190 41.270 1.00 47.03 183 ASN A CA 1
ATOM 1479 C C . ASN A 1 183 ? -10.004 -0.643 42.515 1.00 47.03 183 ASN A C 1
ATOM 1481 O O . ASN A 1 183 ? -10.097 -1.244 43.585 1.00 47.03 183 ASN A O 1
ATOM 1485 N N . GLY A 1 184 ? -9.303 0.491 42.412 1.00 41.94 184 GLY A N 1
ATOM 1486 C CA . GLY A 1 184 ? -8.597 1.133 43.530 1.00 41.94 184 GLY A CA 1
ATOM 1487 C C . GLY A 1 184 ? -9.457 2.058 44.406 1.00 41.94 184 GLY A C 1
ATOM 1488 O O . GLY A 1 184 ? -9.031 2.441 45.493 1.00 41.94 184 GLY A O 1
ATOM 1489 N N . GLY A 1 185 ? -10.670 2.415 43.969 1.00 35.97 185 GLY A N 1
ATOM 1490 C CA . GLY A 1 185 ? -11.527 3.427 44.609 1.00 35.97 185 GLY A CA 1
ATOM 1491 C C . GLY A 1 185 ? -12.570 2.904 45.606 1.00 35.97 185 GLY A C 1
ATOM 1492 O O . GLY A 1 185 ? -13.629 3.510 45.745 1.00 35.97 185 GLY A O 1
ATOM 1493 N N . GLY A 1 186 ? -12.327 1.770 46.270 1.00 37.59 186 GLY A N 1
ATOM 1494 C CA . GLY A 1 186 ? -13.355 1.049 47.028 1.00 37.59 186 GLY A CA 1
ATOM 1495 C C . GLY A 1 186 ? -13.038 0.753 48.492 1.00 37.59 186 GLY A C 1
ATOM 1496 O O . GLY A 1 186 ? -13.091 -0.410 48.875 1.00 37.59 186 GLY A O 1
ATOM 1497 N N . SER A 1 187 ? -12.751 1.758 49.332 1.00 35.38 187 SER A N 1
ATOM 1498 C CA . SER A 1 187 ? -13.019 1.687 50.787 1.00 35.38 187 SER A CA 1
ATOM 1499 C C . SER A 1 187 ? -12.674 2.973 51.538 1.00 35.38 187 SER A C 1
ATOM 1501 O O . SER A 1 187 ? -11.528 3.161 51.921 1.00 35.38 187 SER A O 1
ATOM 1503 N N . GLN A 1 188 ? -13.687 3.789 51.8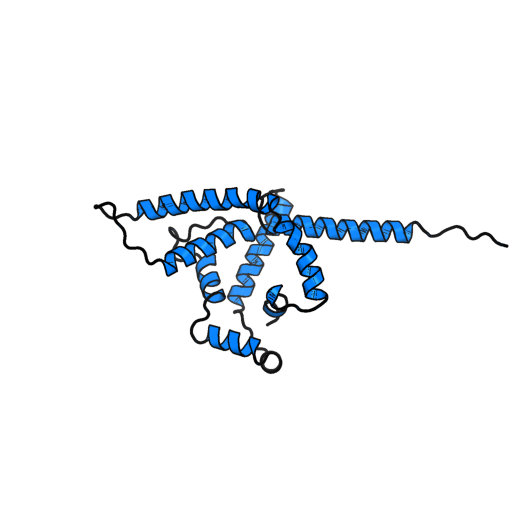59 1.00 31.28 188 GLN A N 1
ATOM 1504 C CA . GLN A 1 188 ? -13.879 4.278 53.233 1.00 31.28 188 GLN A CA 1
ATOM 1505 C C . GLN A 1 188 ? -15.292 4.857 53.430 1.00 31.28 188 GLN A C 1
ATOM 1507 O O . GLN A 1 188 ? -15.587 5.993 53.073 1.00 31.28 188 GLN A O 1
ATOM 1512 N N . LYS A 1 189 ? -16.182 4.059 54.036 1.00 36.12 189 LYS A N 1
ATOM 1513 C CA . LYS A 1 189 ? -17.367 4.557 54.749 1.00 36.12 189 LYS A CA 1
ATOM 1514 C C . LYS A 1 189 ? -16.937 5.015 56.149 1.00 36.12 189 LYS A C 1
ATOM 1516 O O . LYS A 1 189 ? -16.379 4.206 56.883 1.00 36.12 189 LYS A O 1
ATOM 1521 N N . ARG A 1 190 ? -17.273 6.249 56.533 1.00 32.69 190 ARG A N 1
ATOM 1522 C CA . ARG A 1 190 ? -17.552 6.711 57.914 1.00 32.69 190 ARG A CA 1
ATOM 1523 C C . ARG A 1 190 ? -18.531 7.886 57.781 1.00 32.69 190 ARG A C 1
ATOM 1525 O O . ARG A 1 190 ? -18.178 8.891 57.185 1.00 32.69 190 ARG A O 1
ATOM 1532 N N . SER A 1 191 ? -19.829 7.657 57.970 1.00 34.44 191 SER A N 1
ATOM 1533 C CA . SER A 1 191 ? -20.558 7.827 59.240 1.00 34.44 191 SER A CA 1
ATOM 1534 C C . SER A 1 191 ? -20.523 9.267 59.767 1.00 34.44 191 SER A C 1
ATOM 1536 O O . SER A 1 191 ? -19.596 9.616 60.495 1.00 34.44 191 SER A O 1
ATOM 1538 N N . VAL A 1 192 ? -21.560 10.040 59.437 1.00 38.12 192 VAL A N 1
ATOM 1539 C CA . VAL A 1 192 ? -22.383 10.797 60.397 1.00 38.12 192 VAL A CA 1
ATOM 1540 C C . VAL A 1 192 ? -23.826 10.671 59.926 1.00 38.12 192 VAL A C 1
ATOM 1542 O O . VAL A 1 192 ? -24.025 10.773 58.694 1.00 38.12 192 VAL A O 1
#

pLDDT: mean 82.19, std 13.59, range [31.28, 93.88]

InterPro domains:
  IPR001128 Cytochrome P450 [PF00067] (5-171)
  IPR002402 Cytochrome P450, E-class, group II [PR00464] (13-33)
  IPR002402 Cytochrome P450, E-class, group II [PR00464] (70-88)
  IPR036396 Cytochrome P450 superfamily [G3DSA:1.10.630.10] (1-183)
  IPR036396 Cytochrome P450 superfamily [SSF48264] (2-178)
  IPR050476 Insect Cytochrome P450 Detoxification [PTHR24292] (1-174)